Protein AF-A0A359IKQ0-F1 (afdb_monomer_lite)

Foldseek 3Di:
DDPVLLCVLQVDDDDPCCCVVPPVVLVVLDPDDPNLSSQLVNLLPDQDDAFAPVQLVVVVVLLVVLLVCQVVLVVVLVVLVVVLVVVLVVADCPDPVRVVVNVVSVVVSVVVNVVSLVVQAPQKWKWFQFLQQEIDIDTSSCSSPVVDRDDSPRTRKMWIDHLAFTAIRRSGGPDNPVRPPPPDDDPSVVVSVVVSVLSVSLSSVHPSNVVCVPPDD

Sequence (217 aa):
MMIQEFISLTNLSVSYDEYTNTIEPKYMTSTLDKQDFCKRYININTTNIKPLAKELKEIKEAIKDFKGNRSFAKREEKKILENHKEKLKEYNSQNWVDRNFIKTLEYNLNVSIYKLYEMYGNDATIQIIYNDGTECNVTGTEIVTGEITPKLQQIAYASYQDGYIIYDTLSGNLDTKWDIEIEGEKETDWDAREEYFDQVEIKFGTKWGIKHNNTPI

pLDDT: mean 84.81, std 14.78, range [31.92, 97.25]

Radius of gyration: 23.64 Å; chains: 1; bounding box: 50×33×73 Å

Secondary structure (DSSP, 8-state):
--HHHHHHHH-----HHHIIIIIHHHHHH--S-HHHHHHHHHHHH-TTPPPPHHHHHHHHHHHHHHHHHHHHHHHHHHHHHHHHHHHHTTS-TTSHHHHHHHHHHHHHHHHHHHHHHHTTTTT-EEEEEETTS-EEEEEHHHHHHTS-----SSEEEEEEEETTEEEETTTEE--STTT---TT--THHHHHHHHHHHHHHHHTT-HHHHHHTTS--

Structure (mmCIF, N/CA/C/O backbone):
data_AF-A0A359IKQ0-F1
#
_entry.id   AF-A0A359IKQ0-F1
#
loop_
_atom_site.group_PDB
_atom_site.id
_atom_site.type_symbol
_atom_site.label_atom_id
_atom_site.label_alt_id
_atom_site.label_comp_id
_atom_site.label_asym_id
_atom_site.label_entity_id
_atom_site.label_seq_id
_atom_site.pdbx_PDB_ins_code
_atom_site.Cartn_x
_atom_site.Cartn_y
_atom_site.Cartn_z
_atom_site.occupancy
_atom_site.B_iso_or_equiv
_atom_site.auth_seq_id
_atom_site.auth_comp_id
_atom_site.auth_asym_id
_atom_site.auth_atom_id
_atom_site.pdbx_PDB_model_num
ATOM 1 N N . MET A 1 1 ? -2.947 -5.076 32.737 1.00 89.81 1 MET A N 1
ATOM 2 C CA . MET A 1 1 ? -3.631 -3.855 33.236 1.00 89.81 1 MET A CA 1
ATOM 3 C C . MET A 1 1 ? -4.811 -4.327 34.077 1.00 89.81 1 MET A C 1
ATOM 5 O O . MET A 1 1 ? -5.175 -5.479 33.929 1.00 89.81 1 MET A O 1
ATOM 9 N N . MET A 1 2 ? -5.375 -3.527 34.984 1.00 92.06 2 MET A N 1
ATOM 10 C CA . MET A 1 2 ? -6.581 -3.955 35.715 1.00 92.06 2 MET A CA 1
ATOM 11 C C . MET A 1 2 ? -7.848 -3.570 34.942 1.00 92.06 2 MET A C 1
ATOM 13 O O . MET A 1 2 ? -7.878 -2.510 34.320 1.00 92.06 2 MET A O 1
ATOM 17 N N . ILE A 1 3 ? -8.928 -4.353 35.055 1.00 92.38 3 ILE A N 1
ATOM 18 C CA . ILE A 1 3 ? -10.211 -4.072 34.375 1.00 92.38 3 ILE A CA 1
ATOM 19 C C . ILE A 1 3 ? -10.740 -2.654 34.644 1.00 92.38 3 ILE A C 1
ATOM 21 O O . ILE A 1 3 ? -11.195 -1.979 33.729 1.00 92.38 3 ILE A O 1
ATOM 25 N N . GLN A 1 4 ? -10.613 -2.152 35.877 1.00 92.88 4 GLN A N 1
ATOM 26 C CA . GLN A 1 4 ? -11.049 -0.795 36.236 1.00 92.88 4 GLN A CA 1
ATOM 27 C C . GLN A 1 4 ? -10.237 0.294 35.523 1.00 92.88 4 GLN A C 1
ATOM 29 O O . GLN A 1 4 ? -10.770 1.346 35.187 1.00 92.88 4 GLN A O 1
ATOM 34 N N . GLU A 1 5 ? -8.953 0.033 35.275 1.00 92.38 5 GLU A N 1
ATOM 35 C CA . GLU A 1 5 ? -8.069 0.936 34.536 1.00 92.38 5 GLU A CA 1
ATOM 36 C C . GLU A 1 5 ? -8.382 0.899 33.033 1.00 92.38 5 GLU A C 1
ATOM 38 O O . GLU A 1 5 ? -8.402 1.934 32.378 1.00 92.38 5 GLU A O 1
ATOM 43 N N . PHE A 1 6 ? -8.727 -0.271 32.490 1.00 92.06 6 PHE A N 1
ATOM 44 C CA . PHE A 1 6 ? -9.210 -0.380 31.112 1.00 92.06 6 PHE A CA 1
ATOM 45 C C . PHE A 1 6 ? -10.539 0.361 30.912 1.00 92.06 6 PHE A C 1
ATOM 47 O O . PHE A 1 6 ? -10.679 1.138 29.968 1.00 92.06 6 PHE A O 1
ATOM 54 N N . ILE A 1 7 ? -11.510 0.156 31.806 1.00 91.69 7 ILE A N 1
ATOM 55 C CA . ILE A 1 7 ? -12.816 0.825 31.738 1.00 91.69 7 ILE A CA 1
ATOM 56 C C . ILE A 1 7 ? -12.638 2.343 31.837 1.00 91.69 7 ILE A C 1
ATOM 58 O O . ILE A 1 7 ? -13.275 3.074 31.084 1.00 91.69 7 ILE A O 1
ATOM 62 N N . SER A 1 8 ? -11.751 2.832 32.711 1.00 90.94 8 SER A N 1
ATOM 63 C CA . SER A 1 8 ? -11.519 4.274 32.851 1.00 90.94 8 SER A CA 1
ATOM 64 C C . SER A 1 8 ? -10.831 4.901 31.634 1.00 90.94 8 SER A C 1
ATOM 66 O O . SER A 1 8 ? -11.141 6.038 31.285 1.00 90.94 8 SER A O 1
ATOM 68 N N . LEU A 1 9 ? -9.931 4.172 30.966 1.00 89.50 9 LEU A N 1
ATOM 69 C CA . LEU A 1 9 ? -9.240 4.646 29.763 1.00 89.50 9 LEU A CA 1
ATOM 70 C C . LEU A 1 9 ? -10.101 4.554 28.498 1.00 89.50 9 LEU A C 1
ATOM 72 O O . LEU A 1 9 ? -9.907 5.342 27.573 1.00 89.50 9 LEU A O 1
ATOM 76 N N . THR A 1 10 ? -11.040 3.606 28.439 1.00 87.00 10 THR A N 1
ATOM 77 C CA . THR A 1 10 ? -11.827 3.334 27.226 1.00 87.00 10 THR A CA 1
ATOM 78 C C . THR A 1 10 ? -13.271 3.811 27.281 1.00 87.00 10 THR A C 1
ATOM 80 O O . THR A 1 10 ? -13.893 3.984 26.234 1.00 87.00 1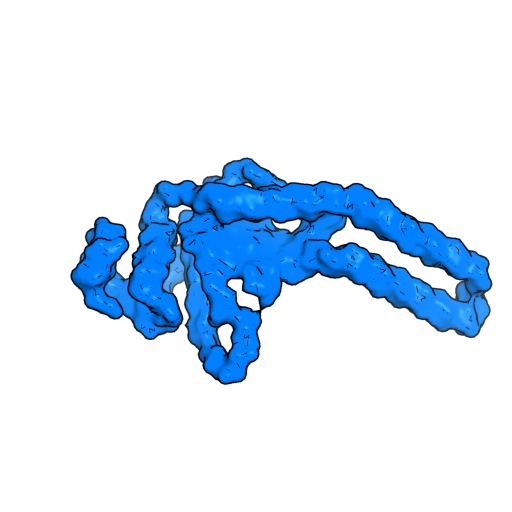0 THR A O 1
ATOM 83 N N . ASN A 1 11 ? -13.820 4.017 28.481 1.00 86.81 11 ASN A N 1
ATOM 84 C CA . ASN A 1 11 ? -15.253 4.189 28.728 1.00 86.81 11 ASN A CA 1
ATOM 85 C C . ASN A 1 11 ? -16.129 3.053 28.155 1.00 86.81 11 ASN A C 1
ATOM 87 O O . ASN A 1 11 ? -17.334 3.238 27.974 1.00 86.81 11 ASN A O 1
ATOM 91 N N . LEU A 1 12 ? -15.551 1.881 27.866 1.00 85.62 12 LEU A N 1
ATOM 92 C CA . LEU A 1 12 ? -16.289 0.708 27.406 1.00 85.62 12 LEU A CA 1
ATOM 93 C C . LEU A 1 12 ? -16.819 -0.082 28.605 1.00 85.62 12 LEU A C 1
ATOM 95 O O . LEU A 1 12 ? -16.129 -0.264 29.608 1.00 85.62 12 LEU A O 1
ATOM 99 N N . SER A 1 13 ? -18.053 -0.573 28.491 1.00 87.12 13 SER A N 1
ATOM 100 C CA . SER A 1 13 ? -18.601 -1.534 29.445 1.00 87.12 13 SER A CA 1
ATOM 101 C C . SER A 1 13 ? -18.191 -2.935 29.005 1.00 87.12 13 SER A C 1
ATOM 103 O O . SER A 1 13 ? -18.605 -3.379 27.940 1.00 87.12 13 SER A O 1
ATOM 105 N N . VAL A 1 14 ? -17.363 -3.595 29.814 1.00 86.38 14 VAL A N 1
ATOM 106 C CA . VAL A 1 14 ? -16.819 -4.933 29.547 1.00 86.38 14 VAL A CA 1
ATOM 107 C C . VAL A 1 14 ? -17.070 -5.806 30.772 1.00 86.38 14 VAL A C 1
ATOM 109 O O . VAL A 1 14 ? -16.894 -5.356 31.910 1.00 86.38 14 VAL A O 1
ATOM 112 N N . SER A 1 15 ? -17.509 -7.045 30.551 1.00 91.56 15 SER A N 1
ATOM 113 C CA . SER A 1 15 ? -17.664 -8.022 31.635 1.00 91.56 15 SER A CA 1
ATOM 114 C C . SER A 1 15 ? -16.307 -8.515 32.158 1.00 91.56 15 SER A C 1
ATOM 116 O O . SER A 1 15 ? -15.289 -8.406 31.477 1.00 91.56 15 SER A O 1
ATOM 118 N N . TYR A 1 16 ? -16.278 -9.074 33.372 1.00 90.19 16 TYR A N 1
ATOM 119 C CA . TYR A 1 16 ? -15.046 -9.662 33.910 1.00 90.19 16 TYR A CA 1
ATOM 120 C C . TYR A 1 16 ? -14.530 -10.798 33.020 1.00 90.19 16 TYR A C 1
ATOM 122 O O . TYR A 1 16 ? -13.360 -10.785 32.660 1.00 90.19 16 TYR A O 1
ATOM 130 N N . ASP A 1 17 ? -15.418 -11.702 32.597 1.00 90.00 17 ASP A N 1
ATOM 131 C CA . ASP A 1 17 ? -15.060 -12.846 31.755 1.00 90.00 17 ASP A CA 1
ATOM 132 C C . ASP A 1 17 ? -14.538 -12.410 30.381 1.00 90.00 17 ASP A C 1
ATOM 134 O O . ASP A 1 17 ? -13.552 -12.949 29.887 1.00 90.00 17 ASP A O 1
ATOM 138 N N . GLU A 1 18 ? -15.168 -11.413 29.758 1.00 86.69 18 GLU A N 1
ATOM 139 C CA . GLU A 1 18 ? -14.678 -10.834 28.504 1.00 86.69 18 GLU A CA 1
ATOM 140 C C . GLU A 1 18 ? -13.293 -10.207 28.702 1.00 86.69 18 GLU A C 1
ATOM 142 O O . GLU A 1 18 ? -12.381 -10.469 27.917 1.00 86.69 18 GLU A O 1
ATOM 147 N N . TYR A 1 19 ? -13.094 -9.448 29.784 1.00 90.19 19 TYR A N 1
ATOM 148 C CA . TYR A 1 19 ? -11.801 -8.844 30.082 1.00 90.19 19 TYR A CA 1
ATOM 149 C C . TYR A 1 19 ? -10.700 -9.895 30.247 1.00 90.19 19 TYR A C 1
ATOM 151 O O . TYR A 1 19 ? -9.686 -9.817 29.559 1.00 90.19 19 TYR A O 1
ATOM 159 N N . THR A 1 20 ? -10.897 -10.884 31.121 1.00 87.75 20 THR A N 1
ATOM 160 C CA . THR A 1 20 ? -9.862 -11.873 31.453 1.00 87.75 20 THR A CA 1
ATOM 161 C C . THR A 1 20 ? -9.576 -12.838 30.313 1.00 87.75 20 THR A C 1
ATOM 163 O O . THR A 1 20 ? -8.440 -13.274 30.161 1.00 87.75 20 THR A O 1
ATOM 166 N N . ASN A 1 21 ? -10.585 -13.181 29.507 1.00 84.56 21 ASN A N 1
ATOM 167 C CA . ASN A 1 21 ? -10.415 -14.170 28.443 1.00 84.56 21 ASN A CA 1
ATOM 168 C C . ASN A 1 21 ? -9.970 -13.554 27.113 1.00 84.56 21 ASN A C 1
ATOM 170 O O . ASN A 1 21 ? -9.397 -14.265 26.296 1.00 84.56 21 ASN A O 1
ATOM 174 N N . THR A 1 22 ? -10.220 -12.260 26.874 1.00 82.31 22 THR A N 1
ATOM 175 C CA . THR A 1 22 ? -9.960 -11.651 25.555 1.00 82.31 22 THR A CA 1
ATOM 176 C C . THR A 1 22 ? -9.075 -10.410 25.602 1.00 82.31 22 THR A C 1
ATOM 178 O O . THR A 1 22 ? -8.196 -10.264 24.758 1.00 82.31 22 THR A O 1
ATOM 181 N N . ILE A 1 23 ? -9.258 -9.517 26.578 1.00 85.75 23 ILE A N 1
ATOM 182 C CA . ILE A 1 23 ? -8.593 -8.203 26.588 1.00 85.75 23 ILE A CA 1
ATOM 183 C C . ILE A 1 23 ? -7.260 -8.264 27.330 1.00 85.75 23 ILE A C 1
ATOM 185 O O . ILE A 1 23 ? -6.242 -7.780 26.837 1.00 85.75 23 ILE A O 1
ATOM 189 N N . GLU A 1 24 ? -7.259 -8.853 28.525 1.00 86.19 24 GLU A N 1
ATOM 190 C CA . GLU A 1 24 ? -6.080 -8.966 29.375 1.00 86.19 24 GLU A CA 1
ATOM 191 C C . GLU A 1 24 ? -4.961 -9.783 28.715 1.00 86.19 24 GLU A C 1
ATOM 193 O O . GLU A 1 24 ? -3.840 -9.273 28.690 1.00 86.19 24 GLU A O 1
ATOM 198 N N . PRO A 1 25 ? -5.214 -10.961 28.104 1.00 83.69 25 PRO A N 1
ATOM 199 C CA . PRO A 1 25 ? -4.163 -11.720 27.431 1.00 83.69 25 PRO A CA 1
ATOM 200 C C . PRO A 1 25 ? -3.503 -10.918 26.304 1.00 83.69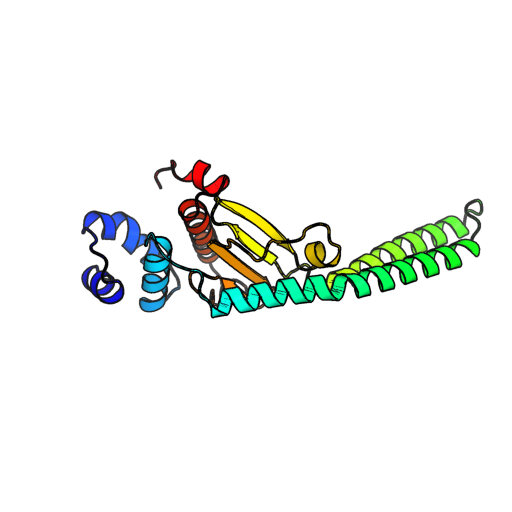 25 PRO A C 1
ATOM 202 O O . PRO A 1 25 ? -2.279 -10.831 26.271 1.00 83.69 25 PRO A O 1
ATOM 205 N N . LYS A 1 26 ? -4.302 -10.243 25.462 1.00 81.38 26 LYS A N 1
ATOM 206 C CA . LYS A 1 26 ? -3.808 -9.389 24.365 1.00 81.38 26 LYS A CA 1
ATOM 207 C C . LYS A 1 26 ? -2.990 -8.202 24.863 1.00 81.38 26 LYS A C 1
ATOM 209 O O . LYS A 1 26 ? -2.000 -7.821 24.250 1.00 81.38 26 LYS A O 1
ATOM 214 N N . TYR A 1 27 ? -3.389 -7.600 25.984 1.00 81.75 27 TYR A N 1
ATOM 215 C CA . TYR A 1 27 ? -2.595 -6.538 26.596 1.00 81.75 27 TYR A CA 1
ATOM 216 C C . TYR A 1 27 ? -1.264 -7.067 27.145 1.00 81.75 27 TYR A C 1
ATOM 218 O O . TYR A 1 27 ? -0.245 -6.399 27.020 1.00 81.75 27 TYR A O 1
ATOM 226 N N . MET A 1 28 ? -1.265 -8.251 27.762 1.00 80.50 28 MET A N 1
ATOM 227 C CA . MET A 1 28 ? -0.074 -8.838 28.385 1.00 80.50 28 MET A CA 1
ATOM 228 C C . MET A 1 28 ? 0.971 -9.312 27.368 1.00 80.50 28 MET A C 1
ATOM 230 O O . MET A 1 28 ? 2.152 -9.365 27.710 1.00 80.50 28 MET A O 1
ATOM 234 N N . THR A 1 29 ? 0.557 -9.649 26.146 1.00 74.81 29 THR A N 1
ATOM 235 C CA . THR A 1 29 ? 1.459 -9.992 25.033 1.00 74.81 29 THR A CA 1
ATOM 236 C C . THR A 1 29 ? 1.895 -8.777 24.214 1.00 74.81 29 THR A C 1
ATOM 238 O O . THR A 1 29 ? 2.872 -8.859 23.480 1.00 74.81 29 THR A O 1
ATOM 241 N N . SER A 1 30 ? 1.206 -7.645 24.355 1.00 71.25 30 SER A N 1
ATOM 242 C CA . SER A 1 30 ? 1.482 -6.411 23.623 1.00 71.25 30 SER A CA 1
ATOM 243 C C . SER A 1 30 ? 2.667 -5.629 24.210 1.00 71.25 30 SER A C 1
ATOM 245 O O . SER A 1 30 ? 2.789 -5.462 25.423 1.00 71.25 30 SER A O 1
ATOM 247 N N . THR A 1 31 ? 3.483 -5.035 23.337 1.00 72.50 31 THR A N 1
ATOM 248 C CA . THR A 1 31 ? 4.557 -4.085 23.692 1.00 72.50 31 THR A CA 1
ATOM 249 C C . THR A 1 31 ? 4.073 -2.643 23.878 1.00 72.50 31 THR A C 1
ATOM 251 O O . THR A 1 31 ? 4.832 -1.784 24.335 1.00 72.50 31 THR A O 1
ATOM 254 N N . LEU A 1 32 ? 2.807 -2.365 23.554 1.00 72.69 32 LEU A N 1
ATOM 255 C CA . LEU A 1 32 ? 2.189 -1.048 23.701 1.00 72.69 32 LEU A CA 1
ATOM 256 C C . LEU A 1 32 ? 2.029 -0.654 25.168 1.00 72.69 32 LEU A C 1
ATOM 258 O O . LEU A 1 32 ? 1.724 -1.479 26.037 1.00 72.69 32 LEU A O 1
ATOM 262 N N . ASP A 1 33 ? 2.129 0.646 25.437 1.00 82.88 33 ASP A N 1
ATOM 263 C CA . ASP A 1 33 ? 1.698 1.162 26.725 1.00 82.88 33 ASP A CA 1
ATOM 264 C C . ASP A 1 33 ? 0.168 1.076 26.888 1.00 82.88 33 ASP A C 1
ATOM 266 O O . ASP A 1 33 ? -0.595 0.783 25.961 1.00 82.88 33 ASP A O 1
ATOM 270 N N . LYS A 1 34 ? -0.298 1.310 28.117 1.00 85.44 34 LYS A N 1
ATOM 271 C CA . LYS A 1 34 ? -1.719 1.194 28.467 1.00 85.44 34 LYS A CA 1
ATOM 272 C C . LYS A 1 34 ? -2.613 2.118 27.641 1.00 85.44 34 LYS A C 1
ATOM 274 O O . LYS A 1 34 ? -3.724 1.718 27.297 1.00 85.44 34 LYS A O 1
ATOM 279 N N . GLN A 1 35 ? -2.168 3.344 27.372 1.00 85.50 35 GLN A N 1
ATOM 280 C CA . GLN A 1 35 ? -2.963 4.341 26.659 1.00 85.50 35 GLN A CA 1
ATOM 281 C C . GLN A 1 35 ? -3.074 3.970 25.185 1.00 85.50 35 GLN A C 1
ATOM 283 O O . GLN A 1 35 ? -4.183 3.956 24.645 1.00 85.50 35 GLN A O 1
ATOM 288 N N . ASP A 1 36 ? -1.956 3.594 24.568 1.00 79.31 36 ASP A N 1
ATOM 289 C CA . ASP A 1 36 ? -1.923 3.194 23.166 1.00 79.31 36 ASP A CA 1
ATOM 290 C C . ASP A 1 36 ? -2.708 1.904 22.923 1.00 79.31 36 ASP A C 1
ATOM 292 O O . ASP A 1 36 ? -3.516 1.850 21.992 1.00 79.31 36 ASP A O 1
ATOM 296 N N . PHE A 1 37 ? -2.577 0.901 23.800 1.00 83.38 37 PHE A N 1
ATOM 297 C CA . PHE A 1 37 ? -3.389 -0.315 23.720 1.00 83.38 37 PHE A CA 1
ATOM 298 C C . PHE A 1 37 ? -4.889 -0.004 23.807 1.00 83.38 37 PHE A C 1
ATOM 300 O O . PHE A 1 37 ? -5.665 -0.437 22.954 1.00 83.38 37 PHE A O 1
ATOM 307 N N . CYS A 1 38 ? -5.310 0.783 24.805 1.00 85.69 38 CYS A N 1
ATOM 308 C CA . CYS A 1 38 ? -6.717 1.156 24.978 1.00 85.69 38 CYS A CA 1
ATOM 309 C C . CYS A 1 38 ? -7.258 1.907 23.762 1.00 85.69 38 CYS A C 1
ATOM 311 O O . CYS A 1 38 ? -8.357 1.615 23.292 1.00 85.69 38 CYS A O 1
ATOM 313 N N . LYS A 1 39 ? -6.475 2.843 23.222 1.00 82.94 39 LYS A N 1
ATOM 314 C CA . LYS A 1 39 ? -6.838 3.606 22.028 1.00 82.94 39 LYS A CA 1
ATOM 315 C C . LYS A 1 39 ? -7.044 2.684 20.825 1.00 82.94 39 LYS A C 1
ATOM 317 O O . LYS A 1 39 ? -8.086 2.774 20.178 1.00 82.94 39 LYS A O 1
ATOM 322 N N . ARG A 1 40 ? -6.110 1.760 20.559 1.00 78.69 40 ARG A N 1
ATOM 323 C CA . ARG A 1 40 ? -6.250 0.771 19.473 1.00 78.69 40 ARG A CA 1
ATOM 324 C C . ARG A 1 40 ? -7.468 -0.127 19.680 1.00 78.69 40 ARG A C 1
ATOM 326 O O . ARG A 1 40 ? -8.246 -0.317 18.750 1.00 78.69 40 ARG A O 1
ATOM 333 N N . TYR A 1 41 ? -7.691 -0.604 20.905 1.00 82.25 41 TYR A N 1
ATOM 334 C CA . TYR A 1 41 ? -8.824 -1.472 21.224 1.00 82.25 41 TYR A CA 1
ATOM 335 C C . TYR A 1 41 ? -10.175 -0.788 20.976 1.00 82.25 41 TYR A C 1
ATOM 337 O O . TYR A 1 41 ? -11.049 -1.368 20.329 1.00 82.25 41 TYR A O 1
ATOM 345 N N . ILE A 1 42 ? -10.350 0.457 21.440 1.00 81.50 42 ILE A N 1
ATOM 346 C CA . ILE A 1 42 ? -11.545 1.267 21.138 1.00 81.50 42 ILE A CA 1
ATOM 347 C C . ILE A 1 42 ? -11.709 1.391 19.629 1.00 81.50 42 ILE A C 1
ATOM 349 O O . ILE A 1 42 ? -12.818 1.247 19.103 1.00 81.50 42 ILE A O 1
ATOM 353 N N . ASN A 1 43 ? -10.599 1.648 18.934 1.00 78.25 43 ASN A N 1
ATOM 354 C CA . ASN A 1 43 ? -10.644 1.912 17.516 1.00 78.25 43 ASN A CA 1
ATOM 355 C C . ASN A 1 43 ? -11.096 0.692 16.703 1.00 78.25 43 ASN A C 1
ATOM 357 O O . ASN A 1 43 ? -11.888 0.815 15.769 1.00 78.25 43 ASN A O 1
ATOM 361 N N . ILE A 1 44 ? -10.692 -0.507 17.102 1.00 77.62 44 ILE A N 1
ATOM 362 C CA . ILE A 1 44 ? -11.128 -1.751 16.464 1.00 77.62 44 ILE A CA 1
ATOM 363 C C . ILE A 1 44 ? -12.582 -2.083 16.820 1.00 77.62 44 ILE A C 1
ATOM 365 O O . ILE A 1 44 ? -13.376 -2.402 15.934 1.00 77.62 44 ILE A O 1
ATOM 369 N N . ASN A 1 45 ? -12.977 -1.927 18.083 1.00 76.81 45 ASN A N 1
ATOM 370 C CA . ASN A 1 45 ? -14.239 -2.486 18.580 1.00 76.81 45 ASN A CA 1
ATOM 371 C C . ASN A 1 45 ? -15.452 -1.544 18.502 1.00 76.81 45 ASN A C 1
ATOM 373 O O . ASN A 1 45 ? -16.579 -1.969 18.743 1.00 76.81 45 ASN A O 1
ATOM 377 N N . THR A 1 46 ? -15.275 -0.271 18.138 1.00 74.94 46 THR A N 1
ATOM 378 C CA . THR A 1 46 ? -16.410 0.659 17.978 1.00 74.94 46 THR A CA 1
ATOM 379 C C . THR A 1 46 ? -16.907 0.750 16.531 1.00 74.94 46 THR A C 1
ATOM 381 O O . THR A 1 46 ? -16.140 0.802 15.571 1.00 74.94 46 THR A O 1
ATOM 384 N N . THR A 1 47 ? -18.228 0.777 16.350 1.00 63.47 47 THR A N 1
ATOM 385 C CA . THR A 1 47 ? -18.910 0.573 15.056 1.00 63.47 47 THR A CA 1
ATOM 386 C C . THR A 1 47 ? -18.908 1.774 14.103 1.00 63.47 47 THR A C 1
ATOM 388 O O . THR A 1 47 ? -19.312 1.624 12.957 1.00 63.47 47 THR A O 1
ATOM 391 N N . ASN A 1 48 ? -18.463 2.962 14.532 1.00 63.22 48 ASN A N 1
ATOM 392 C CA . ASN A 1 48 ? -18.633 4.214 13.776 1.00 63.22 48 ASN A CA 1
ATOM 393 C C . ASN A 1 48 ? -17.388 5.112 13.778 1.00 63.22 48 ASN A C 1
ATOM 395 O O . ASN A 1 48 ? -17.467 6.317 14.033 1.00 63.22 48 ASN A O 1
ATOM 399 N N . ILE A 1 49 ? -16.222 4.545 13.478 1.00 70.56 49 ILE A N 1
ATOM 400 C CA . ILE A 1 49 ? -15.005 5.350 13.358 1.00 70.56 49 ILE A CA 1
ATOM 401 C C . ILE A 1 49 ? -14.817 5.806 11.925 1.00 70.56 49 ILE A C 1
ATOM 403 O O . ILE A 1 49 ? -14.751 5.013 10.990 1.00 70.56 49 ILE A O 1
ATOM 407 N N . LYS A 1 50 ? -14.728 7.126 11.771 1.00 82.94 50 LYS A N 1
ATOM 408 C CA . LYS A 1 50 ? -14.251 7.739 10.538 1.00 82.94 50 LYS A CA 1
ATOM 409 C C . LYS A 1 50 ? -12.727 7.613 10.487 1.00 82.94 50 LYS A C 1
ATOM 411 O O . LYS A 1 50 ? -12.102 7.815 11.528 1.00 82.94 50 LYS A O 1
ATOM 416 N N . PRO A 1 51 ? -12.144 7.389 9.297 1.00 88.75 51 PRO A N 1
ATOM 417 C CA . PRO A 1 51 ? -10.705 7.468 9.104 1.00 88.75 51 PRO A CA 1
ATOM 418 C C . PRO A 1 51 ? -10.133 8.736 9.742 1.00 88.75 51 PRO A C 1
ATOM 420 O O . PRO A 1 51 ? -10.694 9.827 9.565 1.00 88.75 51 PRO A O 1
ATOM 423 N N . LEU A 1 52 ? -9.013 8.607 10.446 1.00 89.62 52 LEU A N 1
ATOM 424 C CA . LEU A 1 52 ? -8.279 9.744 10.973 1.00 89.62 52 LEU A CA 1
ATOM 425 C C . LEU A 1 52 ? -7.917 10.685 9.815 1.00 89.62 52 LEU A C 1
ATOM 427 O O . LEU A 1 52 ? -7.314 10.296 8.814 1.00 89.62 52 LEU A O 1
ATOM 431 N N . ALA A 1 53 ? -8.373 11.936 9.919 1.00 91.06 53 ALA A N 1
ATOM 432 C CA . ALA A 1 53 ? -8.382 12.862 8.789 1.00 91.06 53 ALA A CA 1
ATOM 433 C C . ALA A 1 53 ? -6.975 13.268 8.331 1.00 91.06 53 ALA A C 1
ATOM 435 O O . ALA A 1 53 ? -6.781 13.550 7.148 1.00 91.06 53 ALA A O 1
ATOM 436 N N . LYS A 1 54 ? -6.018 13.314 9.264 1.00 94.31 54 LYS A N 1
ATOM 437 C CA . LYS A 1 54 ? -4.625 13.661 8.986 1.00 94.31 54 LYS A CA 1
ATOM 438 C C . LYS A 1 54 ? -3.966 12.549 8.166 1.00 94.31 54 LYS A C 1
ATOM 440 O O . LYS A 1 54 ? -3.530 12.805 7.050 1.00 94.31 54 LYS A O 1
ATOM 445 N N . GLU A 1 55 ? -4.008 11.323 8.662 1.00 94.12 55 GLU A N 1
ATOM 446 C CA . GLU A 1 55 ? -3.399 10.144 8.047 1.00 94.12 55 GLU A CA 1
ATOM 447 C C . GLU A 1 55 ? -4.056 9.838 6.696 1.00 94.12 55 GLU A C 1
ATOM 449 O O . GLU A 1 55 ? -3.378 9.619 5.696 1.00 94.12 55 GLU A O 1
ATOM 454 N N . LEU A 1 56 ? -5.387 9.947 6.604 1.00 95.75 56 LEU A N 1
ATOM 455 C CA . LEU A 1 56 ? -6.088 9.779 5.331 1.00 95.75 56 LEU A CA 1
ATOM 456 C C . LEU A 1 56 ? -5.657 10.829 4.296 1.00 95.75 56 LEU A C 1
ATOM 458 O O . LEU A 1 56 ? -5.625 10.542 3.097 1.00 95.75 56 LEU A O 1
ATOM 462 N N . LYS A 1 57 ? -5.378 12.064 4.728 1.00 96.50 57 LYS A N 1
ATOM 463 C CA . LYS A 1 57 ? -4.892 13.120 3.837 1.00 96.50 57 LYS A CA 1
ATOM 464 C C . LYS A 1 57 ? -3.483 12.794 3.339 1.00 96.50 57 LYS A C 1
ATOM 466 O O . LYS A 1 57 ? -3.277 12.875 2.131 1.00 96.50 57 LYS A O 1
ATOM 471 N N . GLU A 1 58 ? -2.582 12.387 4.228 1.00 95.00 58 GLU A N 1
ATOM 472 C CA . GLU A 1 58 ? -1.198 12.015 3.900 1.00 95.00 58 GLU A CA 1
ATOM 473 C C . GLU A 1 58 ? -1.155 10.856 2.890 1.00 95.00 58 GLU A C 1
ATOM 475 O O . GLU A 1 58 ? -0.558 10.997 1.822 1.00 95.00 58 GLU A O 1
ATOM 480 N N . ILE A 1 59 ? -1.920 9.782 3.119 1.00 95.62 59 ILE A N 1
ATOM 481 C CA . ILE A 1 59 ? -2.016 8.647 2.180 1.00 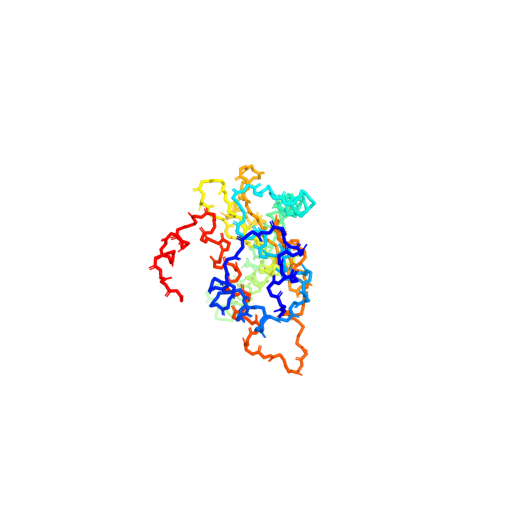95.62 59 ILE A CA 1
ATOM 482 C C . ILE A 1 59 ? -2.557 9.096 0.817 1.00 95.62 59 ILE A C 1
ATOM 484 O O . ILE A 1 59 ? -2.049 8.713 -0.239 1.00 95.62 59 ILE A O 1
ATOM 488 N N . LYS A 1 60 ? -3.590 9.948 0.799 1.00 96.56 60 LYS A N 1
ATOM 489 C CA . LYS A 1 60 ? -4.135 10.482 -0.460 1.00 96.56 60 LYS A CA 1
ATOM 490 C C . LYS A 1 60 ? -3.133 11.361 -1.199 1.00 96.56 60 LYS A C 1
ATOM 492 O O . LYS A 1 60 ? -3.180 11.397 -2.429 1.00 96.56 60 LYS A O 1
ATOM 497 N N . GLU A 1 61 ? -2.303 12.110 -0.485 1.00 95.62 61 GLU A N 1
ATOM 498 C CA . GLU A 1 61 ? -1.242 12.931 -1.065 1.00 95.62 61 GLU A CA 1
ATOM 499 C C . GLU A 1 61 ? -0.136 12.051 -1.652 1.00 95.62 61 GLU A C 1
ATOM 501 O O . GLU A 1 61 ? 0.196 12.253 -2.818 1.00 95.62 61 GLU A O 1
ATOM 506 N N . ALA A 1 62 ? 0.297 10.999 -0.950 1.00 92.88 62 ALA A N 1
ATOM 507 C CA . ALA A 1 62 ? 1.241 10.009 -1.475 1.00 92.88 62 ALA A CA 1
ATOM 508 C C . ALA A 1 62 ? 0.730 9.353 -2.772 1.00 92.88 62 ALA A C 1
ATOM 510 O O . ALA A 1 62 ? 1.401 9.374 -3.804 1.00 92.88 62 ALA A O 1
ATOM 511 N N . ILE A 1 63 ? -0.521 8.871 -2.786 1.00 94.81 63 ILE A N 1
ATOM 512 C CA . ILE A 1 63 ? -1.126 8.284 -3.996 1.00 94.81 63 ILE A CA 1
ATOM 513 C C . ILE A 1 63 ? -1.172 9.298 -5.150 1.00 94.81 63 ILE A C 1
ATOM 515 O O . ILE A 1 63 ? -1.002 8.931 -6.316 1.00 94.81 63 ILE A O 1
ATOM 519 N N . LYS A 1 64 ? -1.457 10.575 -4.865 1.00 95.50 64 LYS A N 1
ATOM 520 C CA . LYS A 1 64 ? -1.472 11.626 -5.894 1.00 95.50 64 LYS A CA 1
ATOM 521 C C . LYS A 1 64 ? -0.075 11.911 -6.427 1.00 95.50 64 LYS A C 1
ATOM 523 O O . LYS A 1 64 ? 0.042 12.118 -7.632 1.00 95.50 64 LYS A O 1
ATOM 528 N N . ASP A 1 65 ? 0.936 11.910 -5.569 1.00 93.25 65 ASP A N 1
ATOM 529 C CA . ASP A 1 65 ? 2.320 12.142 -5.966 1.00 93.25 65 ASP A CA 1
ATOM 530 C C . ASP A 1 65 ? 2.818 11.035 -6.905 1.00 93.25 65 ASP A C 1
ATOM 532 O O . ASP A 1 65 ? 3.235 11.315 -8.032 1.00 93.25 65 ASP A O 1
ATOM 536 N N . PHE A 1 66 ? 2.611 9.764 -6.544 1.00 93.31 66 PHE A N 1
ATOM 537 C CA . PHE A 1 66 ? 2.894 8.631 -7.434 1.00 93.31 66 PHE A CA 1
ATOM 538 C C . PHE A 1 66 ? 2.162 8.755 -8.779 1.00 93.31 66 PHE A C 1
ATOM 540 O O . PHE A 1 66 ? 2.756 8.628 -9.853 1.00 93.31 66 PHE A O 1
ATOM 547 N N . LYS A 1 67 ? 0.868 9.099 -8.762 1.00 93.00 67 LYS A N 1
ATOM 548 C CA . LYS A 1 67 ? 0.109 9.335 -10.004 1.00 93.00 67 LYS A CA 1
ATOM 549 C C . LYS A 1 67 ? 0.675 10.493 -10.830 1.00 93.00 67 LYS A C 1
ATOM 551 O O . LYS A 1 67 ? 0.670 10.404 -12.058 1.00 93.00 67 LYS A O 1
ATOM 556 N N . GLY A 1 68 ? 1.147 11.561 -10.188 1.00 92.88 68 GLY A N 1
ATOM 557 C CA . GLY A 1 68 ? 1.765 12.716 -10.842 1.00 92.88 68 GLY A CA 1
ATOM 558 C C . GLY A 1 68 ? 3.070 12.364 -11.559 1.00 92.88 68 GLY A C 1
ATOM 559 O O . GLY A 1 68 ? 3.323 12.854 -12.662 1.00 92.88 68 GLY A O 1
ATOM 560 N N . ASN A 1 69 ? 3.849 11.443 -10.989 1.00 93.25 69 ASN A N 1
ATOM 561 C CA . ASN A 1 69 ? 5.124 10.986 -11.541 1.00 93.25 69 ASN A CA 1
ATOM 562 C C . ASN A 1 69 ? 4.992 10.051 -12.760 1.00 93.25 69 ASN A C 1
ATOM 564 O O . ASN A 1 69 ? 5.938 9.913 -13.538 1.00 93.25 69 ASN A O 1
ATOM 568 N N . ARG A 1 70 ? 3.809 9.474 -13.007 1.00 93.12 70 ARG A N 1
ATOM 569 C CA . ARG A 1 70 ? 3.547 8.530 -14.113 1.00 93.12 70 ARG A CA 1
ATOM 570 C C . ARG A 1 70 ? 4.009 9.033 -15.482 1.00 93.12 70 ARG A C 1
ATOM 572 O O . ARG A 1 70 ? 4.645 8.300 -16.236 1.00 93.12 70 ARG A O 1
ATOM 579 N N . SER A 1 71 ? 3.676 10.275 -15.836 1.00 93.44 71 SER A N 1
ATOM 580 C CA . SER A 1 71 ? 4.023 10.837 -17.151 1.00 93.44 71 SER A CA 1
ATOM 581 C C . SER A 1 71 ? 5.531 11.002 -17.327 1.00 93.44 71 SER A C 1
ATOM 583 O O . SER A 1 71 ? 6.053 10.795 -18.422 1.00 93.44 71 SER A O 1
ATOM 585 N N . PHE A 1 72 ? 6.229 11.366 -16.249 1.00 93.81 72 PHE A N 1
ATOM 586 C CA . PHE A 1 72 ? 7.682 11.454 -16.242 1.00 93.81 72 PHE A CA 1
ATOM 587 C C . PHE A 1 72 ? 8.302 10.061 -16.383 1.00 93.81 72 PHE A C 1
ATOM 589 O O . PHE A 1 72 ? 9.093 9.858 -17.301 1.00 93.81 72 PHE A O 1
ATOM 596 N N . ALA A 1 73 ? 7.874 9.095 -15.564 1.00 94.00 73 ALA A N 1
ATOM 597 C CA . ALA A 1 73 ? 8.384 7.727 -15.601 1.00 94.00 73 ALA A CA 1
ATOM 598 C C . ALA A 1 73 ? 8.228 7.101 -16.996 1.00 94.00 73 ALA A C 1
ATOM 600 O O . ALA A 1 73 ? 9.207 6.649 -17.582 1.00 94.00 73 ALA A O 1
ATOM 601 N N . LYS A 1 74 ? 7.040 7.206 -17.610 1.00 94.25 74 LYS A N 1
ATOM 602 C CA . LYS A 1 74 ? 6.801 6.719 -18.983 1.00 94.25 74 LYS A CA 1
ATOM 603 C C . LYS A 1 74 ? 7.690 7.387 -20.031 1.00 94.25 74 LYS A C 1
ATOM 605 O O . LYS A 1 74 ? 8.072 6.766 -21.022 1.00 94.25 74 LYS A O 1
ATOM 610 N N . ARG A 1 75 ? 8.009 8.672 -19.855 1.00 96.19 75 ARG A N 1
ATOM 611 C CA . ARG A 1 75 ? 8.911 9.386 -20.766 1.00 96.19 75 ARG A CA 1
ATOM 612 C C . ARG A 1 75 ? 10.344 8.878 -20.631 1.00 96.19 75 ARG A C 1
ATOM 614 O O . ARG A 1 75 ? 11.006 8.700 -21.650 1.00 96.19 75 ARG A O 1
ATOM 621 N N . GLU A 1 76 ? 10.826 8.673 -19.410 1.00 96.06 76 GLU A N 1
ATOM 622 C CA . GLU A 1 76 ? 12.179 8.160 -19.180 1.00 96.06 76 GLU A CA 1
ATOM 623 C C . GLU A 1 76 ? 12.310 6.691 -19.611 1.00 96.06 76 GLU A C 1
ATOM 625 O O . GLU A 1 76 ? 13.277 6.350 -20.287 1.00 96.06 76 GLU A O 1
ATOM 630 N N . GLU A 1 77 ? 11.298 5.856 -19.360 1.00 95.81 77 GLU A N 1
ATOM 631 C CA . GLU A 1 77 ? 11.224 4.481 -19.871 1.00 95.81 77 GLU A CA 1
ATOM 632 C C . GLU A 1 77 ? 11.339 4.459 -21.402 1.00 95.81 77 GLU A C 1
ATOM 634 O O . GLU A 1 77 ? 12.167 3.745 -21.970 1.00 95.81 77 GLU A O 1
ATOM 639 N N . LYS A 1 78 ? 10.575 5.321 -22.089 1.00 96.81 78 LYS A N 1
ATOM 640 C CA . LYS A 1 78 ? 10.644 5.451 -23.548 1.00 96.81 78 LYS A CA 1
ATOM 641 C C . LYS A 1 78 ? 12.048 5.825 -24.032 1.00 96.81 78 LYS A C 1
ATOM 643 O O . LYS A 1 78 ? 12.521 5.234 -24.999 1.00 96.81 78 LYS A O 1
ATOM 648 N N . LYS A 1 79 ? 12.736 6.754 -23.360 1.00 97.19 79 LYS A N 1
ATOM 649 C CA . LYS A 1 79 ? 14.126 7.109 -23.702 1.00 97.19 79 LYS A CA 1
ATOM 650 C C . LYS A 1 79 ? 15.082 5.934 -23.509 1.00 97.19 79 LYS A C 1
ATOM 652 O O . LYS A 1 79 ? 15.970 5.735 -24.333 1.00 97.19 79 LYS A O 1
ATOM 657 N N . ILE A 1 80 ? 14.919 5.160 -22.434 1.00 96.69 80 ILE A N 1
ATOM 658 C CA . ILE A 1 80 ? 15.727 3.961 -22.175 1.00 96.69 80 ILE A CA 1
ATOM 659 C C . ILE A 1 80 ? 15.534 2.946 -23.312 1.00 96.69 80 ILE A C 1
ATOM 661 O O . ILE A 1 80 ? 16.519 2.458 -23.871 1.00 96.69 80 ILE A O 1
ATOM 665 N N . LEU A 1 81 ? 14.283 2.689 -23.702 1.00 97.19 81 LEU A N 1
ATOM 666 C CA . LEU A 1 81 ? 13.935 1.785 -24.802 1.00 97.19 81 LEU A CA 1
ATOM 667 C C . LEU A 1 81 ? 14.485 2.269 -26.152 1.00 97.19 81 LEU A C 1
ATOM 669 O O . LEU A 1 81 ? 15.046 1.475 -26.909 1.00 97.19 81 LEU A O 1
ATOM 673 N N . GLU A 1 82 ? 14.367 3.563 -26.454 1.00 97.19 82 GLU A N 1
ATOM 674 C CA . GLU A 1 82 ? 14.909 4.164 -27.680 1.00 97.19 82 GLU A CA 1
ATOM 675 C C . GLU A 1 82 ? 16.438 4.059 -27.728 1.00 97.19 82 GLU A C 1
ATOM 677 O O . GLU A 1 82 ? 16.987 3.571 -28.716 1.00 97.19 82 GLU A O 1
ATOM 682 N N . ASN A 1 83 ? 17.129 4.408 -26.640 1.00 95.44 83 ASN A N 1
ATOM 683 C CA . ASN A 1 83 ? 18.585 4.287 -26.541 1.00 95.44 83 ASN A CA 1
ATOM 684 C C . ASN A 1 83 ? 19.060 2.837 -26.691 1.00 95.44 83 ASN A C 1
ATOM 686 O O . ASN A 1 83 ? 20.076 2.579 -27.336 1.00 95.44 83 ASN A O 1
ATOM 690 N N . HIS A 1 84 ? 18.339 1.881 -26.101 1.00 95.69 84 HIS A N 1
ATOM 691 C CA . HIS A 1 84 ? 18.636 0.461 -26.261 1.00 95.69 84 HIS A CA 1
ATOM 692 C C . HIS A 1 84 ? 18.463 0.015 -27.719 1.00 95.69 84 HIS A C 1
ATOM 694 O O . HIS A 1 84 ? 19.347 -0.638 -28.272 1.00 95.69 84 HIS A O 1
ATOM 700 N N . LYS A 1 85 ? 17.367 0.426 -28.369 1.00 96.06 85 LYS A N 1
ATOM 701 C CA . LYS A 1 85 ? 17.103 0.120 -29.779 1.00 96.06 85 LYS A CA 1
ATOM 702 C C . LYS A 1 85 ? 18.169 0.696 -30.710 1.00 96.06 85 LYS A C 1
ATOM 704 O O . LYS A 1 85 ? 18.545 0.018 -31.661 1.00 96.06 85 LYS A O 1
ATOM 709 N N . GLU A 1 86 ? 18.651 1.913 -30.461 1.00 95.38 86 GLU A N 1
ATOM 710 C CA . GLU A 1 86 ? 19.749 2.499 -31.240 1.00 95.38 86 GLU A CA 1
ATOM 711 C C . GLU A 1 86 ? 21.049 1.707 -31.058 1.00 95.38 86 GLU A C 1
ATOM 713 O O . GLU A 1 86 ? 21.650 1.310 -32.053 1.00 95.38 86 GLU A O 1
ATOM 718 N N . LYS A 1 87 ? 21.426 1.369 -29.816 1.00 93.25 87 LYS A N 1
ATOM 719 C CA . LYS A 1 87 ? 22.622 0.552 -29.540 1.00 93.25 87 LYS A CA 1
ATOM 720 C C . LYS A 1 87 ? 22.561 -0.825 -30.194 1.00 93.25 87 LYS A C 1
ATOM 722 O O . LYS A 1 87 ? 23.568 -1.296 -30.706 1.00 93.25 87 LYS A O 1
ATOM 727 N N . LEU A 1 88 ? 21.393 -1.472 -30.216 1.00 94.12 88 LEU A N 1
ATOM 728 C CA . LEU A 1 88 ? 21.229 -2.780 -30.859 1.00 94.12 88 LEU A CA 1
ATOM 729 C C . LEU A 1 88 ? 21.544 -2.761 -32.363 1.00 94.12 88 LEU A C 1
ATOM 731 O O . LEU A 1 88 ? 21.940 -3.795 -32.893 1.00 94.12 88 LEU A O 1
ATOM 735 N N . LYS A 1 89 ? 21.407 -1.618 -33.053 1.00 94.50 89 LYS A N 1
ATOM 736 C CA . LYS A 1 89 ? 21.724 -1.510 -34.490 1.00 94.50 89 LYS A CA 1
ATOM 737 C C . LYS A 1 89 ? 23.218 -1.654 -34.791 1.00 94.50 89 LYS A C 1
ATOM 739 O O . LYS A 1 89 ? 23.566 -1.925 -35.936 1.00 94.50 89 LYS A O 1
ATOM 744 N N . GLU A 1 90 ? 24.084 -1.464 -33.797 1.00 93.06 90 GLU A N 1
ATOM 745 C CA . GLU A 1 90 ? 25.539 -1.600 -33.940 1.00 93.06 90 GLU A CA 1
ATOM 746 C C . GLU A 1 90 ? 25.996 -3.068 -33.988 1.00 93.06 90 GLU A C 1
ATOM 748 O O . GLU A 1 90 ? 27.124 -3.343 -34.389 1.00 93.06 90 GLU A O 1
ATOM 753 N N . TYR A 1 91 ? 25.126 -4.013 -33.612 1.00 92.62 91 TYR A N 1
ATOM 754 C CA . TYR A 1 91 ? 25.464 -5.426 -33.448 1.00 92.62 91 TYR A CA 1
ATOM 755 C C . TYR A 1 91 ? 24.717 -6.307 -34.450 1.00 92.62 91 TYR A C 1
ATOM 757 O O . TYR A 1 91 ? 23.543 -6.093 -34.756 1.00 92.62 91 TYR A O 1
ATOM 765 N N . ASN A 1 92 ? 25.377 -7.362 -34.930 1.00 91.62 92 ASN A N 1
ATOM 766 C CA . ASN A 1 92 ? 24.766 -8.355 -35.802 1.00 91.62 92 ASN A CA 1
ATOM 767 C C . ASN A 1 92 ? 24.432 -9.626 -35.012 1.00 91.62 92 ASN A C 1
ATOM 769 O O . ASN A 1 92 ? 25.318 -10.391 -34.643 1.00 91.62 92 ASN A O 1
ATOM 773 N N . SER A 1 93 ? 23.145 -9.930 -34.835 1.00 87.56 93 SER A N 1
ATOM 774 C CA . SER A 1 93 ? 22.683 -11.120 -34.099 1.00 87.56 93 SER A CA 1
ATOM 775 C C . SER A 1 93 ? 23.173 -12.462 -34.668 1.00 87.56 93 SER A C 1
ATOM 777 O O . SER A 1 93 ? 23.167 -13.477 -33.962 1.00 87.56 93 SER A O 1
ATOM 779 N N . GLN A 1 94 ? 23.647 -12.486 -35.918 1.00 89.88 94 GLN A N 1
ATOM 780 C CA . GLN A 1 94 ? 24.230 -13.679 -36.532 1.00 89.88 94 GLN A CA 1
ATOM 781 C C . GLN A 1 94 ? 25.723 -13.855 -36.276 1.00 89.88 94 GLN A C 1
ATOM 783 O O . GLN A 1 94 ? 26.228 -14.966 -36.439 1.00 89.88 94 GLN A O 1
ATOM 788 N N . ASN A 1 95 ? 26.413 -12.820 -35.800 1.00 93.94 95 ASN A N 1
ATOM 789 C CA . ASN A 1 95 ? 27.785 -12.934 -35.330 1.00 93.94 95 ASN A CA 1
ATOM 790 C C . ASN A 1 95 ? 27.804 -13.512 -33.904 1.00 93.94 95 ASN A C 1
ATOM 792 O O . ASN A 1 95 ? 27.114 -13.036 -33.006 1.00 93.94 95 ASN A O 1
ATOM 796 N N . TRP A 1 96 ? 28.602 -14.561 -33.690 1.00 88.44 96 TRP A N 1
ATOM 797 C CA . TRP A 1 96 ? 28.696 -15.244 -32.397 1.00 88.44 96 TRP A CA 1
ATOM 798 C C . TRP A 1 96 ? 29.185 -14.338 -31.254 1.00 88.44 96 TRP A C 1
ATOM 800 O O . TRP A 1 96 ? 28.670 -14.449 -30.143 1.00 88.44 96 TRP A O 1
ATOM 810 N N . VAL A 1 97 ? 30.127 -13.428 -31.520 1.00 89.25 97 VAL A N 1
ATOM 811 C CA . VAL A 1 97 ? 30.653 -12.476 -30.527 1.00 89.25 97 VAL A CA 1
ATOM 812 C C . VAL A 1 97 ? 29.572 -11.463 -30.138 1.00 89.25 97 VAL A C 1
ATOM 814 O O . VAL A 1 97 ? 29.307 -11.258 -28.952 1.00 89.25 97 VAL A O 1
ATOM 817 N N . ASP A 1 98 ? 28.877 -10.911 -31.132 1.00 93.25 98 ASP A N 1
ATOM 818 C CA . ASP A 1 98 ? 27.823 -9.907 -30.946 1.00 93.25 98 ASP A CA 1
ATOM 819 C C . ASP A 1 98 ? 26.637 -10.437 -30.132 1.00 93.25 98 ASP A C 1
ATOM 821 O O . ASP A 1 98 ? 26.023 -9.687 -29.377 1.00 93.25 98 ASP A O 1
ATOM 825 N N . ARG A 1 99 ? 26.338 -11.743 -30.195 1.00 92.31 99 ARG A N 1
ATOM 826 C CA . ARG A 1 99 ? 25.264 -12.351 -29.386 1.00 92.31 99 ARG A CA 1
ATOM 827 C C . ARG A 1 99 ? 25.462 -12.159 -27.883 1.00 92.31 99 ARG A C 1
ATOM 829 O O . ARG A 1 99 ? 24.481 -11.965 -27.168 1.00 92.31 99 ARG A O 1
ATOM 836 N N . ASN A 1 100 ? 26.698 -12.215 -27.388 1.00 91.62 100 ASN A N 1
ATOM 837 C CA . ASN A 1 100 ? 26.968 -11.989 -25.964 1.00 91.62 100 ASN A CA 1
ATOM 838 C C . ASN A 1 100 ? 26.806 -10.511 -25.585 1.00 91.62 100 ASN A C 1
ATOM 840 O O . ASN A 1 100 ? 26.288 -10.203 -24.508 1.00 91.62 100 ASN A O 1
ATOM 844 N N . PHE A 1 101 ? 27.182 -9.598 -26.481 1.00 93.06 101 PHE A N 1
ATOM 845 C CA . PHE A 1 101 ? 26.939 -8.169 -26.297 1.00 93.06 101 PHE A CA 1
ATOM 846 C C . PHE A 1 101 ? 25.444 -7.840 -26.300 1.00 93.06 101 PHE A C 1
ATOM 848 O O . PHE A 1 101 ? 24.988 -7.133 -25.406 1.00 93.06 101 PHE A O 1
ATOM 855 N N . ILE A 1 102 ? 24.661 -8.425 -27.211 1.00 93.81 102 ILE A N 1
ATOM 856 C CA . ILE A 1 102 ? 23.198 -8.270 -27.253 1.00 93.81 102 ILE A CA 1
ATOM 857 C C . ILE A 1 102 ? 22.562 -8.730 -25.935 1.00 93.81 102 ILE A C 1
ATOM 859 O O . ILE A 1 102 ? 21.830 -7.960 -25.323 1.00 93.81 102 ILE A O 1
ATOM 863 N N . LYS A 1 103 ? 22.914 -9.920 -25.426 1.00 93.50 103 LYS A N 1
ATOM 864 C CA . LYS A 1 103 ? 22.427 -10.399 -24.115 1.00 93.50 103 LYS A CA 1
ATOM 865 C C . LYS A 1 103 ? 22.771 -9.444 -22.972 1.00 93.50 103 LYS A C 1
ATOM 867 O O . LYS A 1 103 ? 21.969 -9.218 -22.071 1.00 93.50 103 LYS A O 1
ATOM 872 N N . THR A 1 104 ? 23.972 -8.873 -23.009 1.00 94.00 104 THR A N 1
ATOM 873 C CA . THR A 1 104 ? 24.414 -7.896 -22.006 1.00 94.00 104 THR A CA 1
ATOM 874 C C . THR A 1 104 ? 23.606 -6.599 -22.113 1.00 94.00 104 THR A C 1
ATOM 876 O O . THR A 1 104 ? 23.231 -6.017 -21.097 1.00 94.00 104 THR A O 1
ATOM 879 N N . LEU A 1 105 ? 23.286 -6.150 -23.330 1.00 94.62 105 LEU A N 1
ATOM 880 C CA . LEU A 1 105 ? 22.415 -4.998 -23.564 1.00 94.62 105 LEU A CA 1
ATOM 881 C C . LEU A 1 105 ? 20.981 -5.250 -23.090 1.00 94.62 105 LEU A C 1
ATOM 883 O O . LEU A 1 105 ? 20.387 -4.339 -22.518 1.00 94.62 105 LEU A O 1
ATOM 887 N N . GLU A 1 106 ? 20.434 -6.447 -23.304 1.00 95.12 106 GLU A N 1
ATOM 888 C CA . GLU A 1 106 ? 19.112 -6.854 -22.802 1.00 95.12 106 GLU A CA 1
ATOM 889 C C . GLU A 1 106 ? 19.081 -6.871 -21.269 1.00 95.12 106 GLU A C 1
ATOM 891 O O . GLU A 1 106 ? 18.176 -6.309 -20.653 1.00 95.12 106 GLU A O 1
ATOM 896 N N . TYR A 1 107 ? 20.110 -7.437 -20.634 1.00 95.38 107 TYR A N 1
ATOM 897 C CA . TYR A 1 107 ? 20.253 -7.396 -19.180 1.00 95.38 107 TYR A CA 1
ATOM 898 C C . TYR A 1 107 ? 20.298 -5.952 -18.658 1.00 95.38 107 TYR A C 1
ATOM 900 O O . TYR A 1 107 ? 19.550 -5.583 -17.753 1.00 95.38 107 TYR A O 1
ATOM 908 N N . ASN A 1 108 ? 21.124 -5.103 -19.273 1.00 95.06 108 ASN A N 1
ATOM 909 C CA . ASN A 1 108 ? 21.256 -3.701 -18.880 1.00 95.06 108 ASN A CA 1
ATOM 910 C C . ASN A 1 108 ? 19.972 -2.896 -19.107 1.00 95.06 108 ASN A C 1
ATOM 912 O O . ASN A 1 108 ? 19.697 -1.979 -18.332 1.00 95.06 108 ASN A O 1
ATOM 916 N N . LEU A 1 109 ? 19.186 -3.223 -20.139 1.00 96.25 109 LEU A N 1
ATOM 917 C CA . LEU A 1 109 ? 17.861 -2.643 -20.350 1.00 96.25 109 LEU A CA 1
ATOM 918 C C . LEU A 1 109 ? 16.955 -2.943 -19.154 1.00 96.25 109 LEU A C 1
ATOM 920 O O . LEU A 1 109 ? 16.424 -2.013 -18.551 1.00 96.25 109 LEU A O 1
ATOM 924 N N . ASN A 1 110 ? 16.840 -4.220 -18.783 1.00 94.38 110 ASN A N 1
ATOM 925 C CA . ASN A 1 110 ? 15.989 -4.652 -17.675 1.00 94.38 110 ASN A CA 1
ATOM 926 C C . ASN A 1 110 ? 16.410 -4.007 -16.351 1.00 94.38 110 ASN A C 1
ATOM 928 O O . ASN A 1 110 ? 15.565 -3.486 -15.632 1.00 94.38 110 ASN A O 1
ATOM 932 N N . VAL A 1 111 ? 17.715 -3.953 -16.062 1.00 94.62 111 VAL A N 1
ATOM 933 C CA . VAL A 1 111 ? 18.239 -3.278 -14.862 1.00 94.62 111 VAL A CA 1
ATOM 934 C C . VAL A 1 111 ? 17.926 -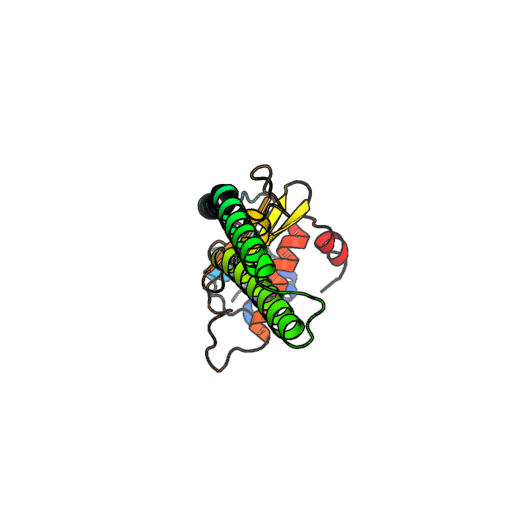1.780 -14.878 1.00 94.62 111 VAL A C 1
ATOM 936 O O . VAL A 1 111 ? 17.611 -1.207 -13.840 1.00 94.62 111 VAL A O 1
ATOM 939 N N . SER A 1 112 ? 18.013 -1.132 -16.040 1.00 94.94 112 SER A N 1
ATOM 940 C CA . SER A 1 112 ? 17.753 0.309 -16.165 1.00 94.94 112 SER A CA 1
ATOM 941 C C . SER A 1 112 ? 16.274 0.642 -15.968 1.00 94.94 112 SER A C 1
ATOM 943 O O . SER A 1 112 ? 15.964 1.623 -15.298 1.00 94.94 112 SER A O 1
ATOM 945 N N . ILE A 1 113 ? 15.370 -0.177 -16.516 1.00 93.31 113 ILE A N 1
ATOM 946 C CA . ILE A 1 113 ? 13.923 -0.051 -16.289 1.00 93.31 113 ILE A CA 1
ATOM 947 C C . ILE A 1 113 ? 13.594 -0.334 -14.821 1.00 93.31 113 ILE A C 1
ATOM 949 O O . ILE A 1 113 ? 12.889 0.453 -14.200 1.00 93.31 113 ILE A O 1
ATOM 953 N N . TYR A 1 114 ? 14.151 -1.400 -14.240 1.00 90.44 114 TYR A N 1
ATOM 954 C CA . TYR A 1 114 ? 13.957 -1.720 -12.826 1.00 90.44 114 TYR A CA 1
ATOM 955 C C . TYR A 1 114 ? 14.363 -0.544 -11.922 1.00 90.44 114 TYR A C 1
ATOM 957 O O . TYR A 1 114 ? 13.542 -0.055 -11.154 1.00 90.44 114 TYR A O 1
ATOM 965 N N . LYS A 1 115 ? 15.576 -0.001 -12.095 1.00 90.88 115 LYS A N 1
ATOM 966 C CA . LYS A 1 115 ? 16.069 1.152 -11.318 1.00 90.88 115 LYS A CA 1
ATOM 967 C C . LYS A 1 115 ? 15.248 2.426 -11.520 1.00 90.88 115 LYS A C 1
ATOM 969 O O . LYS A 1 115 ? 15.147 3.237 -10.603 1.00 90.88 115 LYS A O 1
ATOM 974 N N . LEU A 1 116 ? 14.690 2.630 -12.717 1.00 92.38 116 LEU A N 1
ATOM 975 C CA . LEU A 1 116 ? 13.796 3.757 -12.988 1.00 92.38 116 LEU A CA 1
ATOM 976 C C . LEU A 1 116 ? 12.544 3.695 -12.111 1.00 92.38 116 LEU A C 1
ATOM 978 O O . LEU A 1 116 ? 12.084 4.736 -11.659 1.00 92.38 116 LEU A O 1
ATOM 982 N N . TYR A 1 117 ? 11.983 2.507 -11.900 1.00 89.75 117 TYR A N 1
ATOM 983 C CA . TYR A 1 117 ? 10.763 2.354 -11.113 1.00 89.75 117 TYR A CA 1
ATOM 984 C C . TYR A 1 117 ? 11.034 2.175 -9.617 1.00 89.75 117 TYR A C 1
ATOM 986 O O . TYR A 1 117 ? 10.278 2.702 -8.809 1.00 89.75 117 TYR A O 1
ATOM 994 N N . GLU A 1 118 ? 12.153 1.548 -9.250 1.00 86.62 118 GLU A N 1
ATOM 995 C CA . GLU A 1 118 ? 12.592 1.352 -7.863 1.00 86.62 118 GLU A CA 1
ATOM 996 C C . GLU A 1 118 ? 12.659 2.666 -7.064 1.00 86.62 118 GLU A C 1
ATOM 998 O O . GLU A 1 118 ? 12.289 2.693 -5.893 1.00 86.62 118 GLU A O 1
ATOM 1003 N N . MET A 1 119 ? 13.034 3.787 -7.700 1.00 82.81 119 MET A N 1
ATOM 1004 C CA . MET A 1 119 ? 13.094 5.099 -7.031 1.00 82.81 119 MET A CA 1
ATOM 1005 C C . MET A 1 119 ? 11.738 5.620 -6.532 1.00 82.81 119 MET A C 1
ATOM 1007 O O . MET A 1 119 ? 11.707 6.568 -5.751 1.00 82.81 119 MET A O 1
ATOM 1011 N N . TYR A 1 120 ? 10.630 5.038 -6.995 1.00 83.06 120 TYR A N 1
ATOM 1012 C CA . TYR A 1 120 ? 9.279 5.381 -6.554 1.00 83.06 120 TYR A CA 1
ATOM 1013 C C . TYR A 1 120 ? 8.777 4.486 -5.417 1.00 83.06 120 TYR A C 1
ATOM 1015 O O . TYR A 1 120 ? 7.587 4.496 -5.117 1.00 83.06 120 TYR A O 1
ATOM 1023 N N . GLY A 1 121 ? 9.673 3.738 -4.770 1.00 67.69 121 GLY A N 1
ATOM 1024 C CA . GLY A 1 121 ? 9.358 2.967 -3.578 1.00 67.69 121 GLY A CA 1
ATOM 1025 C C . GLY A 1 121 ? 8.587 1.695 -3.904 1.00 67.69 121 GLY A C 1
ATOM 1026 O O . GLY A 1 121 ? 7.375 1.630 -3.698 1.00 67.69 121 GLY A O 1
ATOM 1027 N N . ASN A 1 122 ? 9.309 0.652 -4.328 1.00 65.62 122 ASN A N 1
ATOM 1028 C CA . ASN A 1 122 ? 8.803 -0.724 -4.203 1.00 65.62 122 ASN A CA 1
ATOM 1029 C C . ASN A 1 122 ? 8.415 -1.038 -2.749 1.00 65.62 122 ASN A C 1
ATOM 1031 O O . ASN A 1 122 ? 7.466 -1.779 -2.517 1.00 65.62 122 ASN A O 1
ATOM 1035 N N . ASP A 1 123 ? 9.113 -0.419 -1.797 1.00 71.62 123 ASP A N 1
ATOM 1036 C CA . ASP A 1 123 ? 8.921 -0.632 -0.364 1.00 71.62 123 ASP A CA 1
ATOM 1037 C C . ASP A 1 123 ? 7.743 0.175 0.203 1.00 71.62 123 ASP A C 1
ATOM 1039 O O . ASP A 1 123 ? 7.304 -0.088 1.318 1.00 71.62 123 ASP A O 1
ATOM 1043 N N . ALA A 1 124 ? 7.221 1.151 -0.555 1.00 85.25 124 ALA A N 1
ATOM 1044 C CA . ALA A 1 124 ? 6.043 1.917 -0.170 1.00 85.25 124 ALA A CA 1
ATOM 1045 C C . ALA A 1 124 ? 4.782 1.118 -0.519 1.00 85.25 124 ALA A C 1
ATOM 1047 O O . ALA A 1 124 ? 4.347 1.095 -1.672 1.00 85.25 124 ALA A O 1
ATOM 1048 N N . THR A 1 125 ? 4.189 0.472 0.477 1.00 91.25 125 THR A N 1
ATOM 1049 C CA . THR A 1 125 ? 2.954 -0.303 0.370 1.00 91.25 125 THR A CA 1
ATOM 1050 C C . THR A 1 125 ? 1.779 0.472 0.956 1.00 91.25 125 THR A C 1
ATOM 1052 O O . THR A 1 125 ? 1.873 1.133 1.992 1.00 91.25 125 THR A O 1
ATOM 1055 N N . ILE A 1 126 ? 0.651 0.426 0.252 1.00 94.50 126 ILE A N 1
ATOM 1056 C CA . ILE A 1 126 ? -0.598 1.072 0.640 1.00 94.50 126 ILE A CA 1
ATOM 1057 C C . ILE A 1 126 ? -1.707 0.029 0.560 1.00 94.50 126 ILE A C 1
ATOM 1059 O O . ILE A 1 126 ? -2.008 -0.477 -0.524 1.00 94.50 126 ILE A O 1
ATOM 1063 N N . GLN A 1 127 ? -2.352 -0.246 1.690 1.00 95.50 127 GLN A N 1
ATOM 1064 C CA . GLN A 1 127 ? -3.614 -0.982 1.736 1.00 95.50 127 GLN A CA 1
ATOM 1065 C C . GLN A 1 127 ? -4.757 0.019 1.867 1.00 95.50 127 GLN A C 1
ATOM 1067 O O . GLN A 1 127 ? -4.700 0.962 2.654 1.00 95.50 127 GLN A O 1
ATOM 1072 N N . ILE A 1 128 ? -5.818 -0.182 1.091 1.00 97.25 128 ILE A N 1
ATOM 1073 C CA . ILE A 1 128 ? -7.063 0.581 1.187 1.00 97.25 128 ILE A CA 1
ATOM 1074 C C . ILE A 1 128 ? -8.216 -0.402 1.285 1.00 97.25 128 ILE A C 1
ATOM 1076 O O . ILE A 1 128 ? -8.374 -1.241 0.402 1.00 97.25 128 ILE A O 1
ATOM 1080 N N . ILE A 1 129 ? -9.067 -0.223 2.291 1.00 96.62 129 ILE A N 1
ATOM 1081 C CA . ILE A 1 129 ? -10.363 -0.887 2.396 1.00 96.62 129 ILE A CA 1
ATOM 1082 C C . ILE A 1 129 ? -11.452 0.161 2.167 1.00 96.62 129 ILE A C 1
ATOM 1084 O O . ILE A 1 129 ? -11.479 1.226 2.798 1.00 96.62 129 ILE A O 1
ATOM 1088 N N . TYR A 1 130 ? -12.345 -0.113 1.224 1.00 96.44 130 TYR A N 1
ATOM 1089 C CA . TYR A 1 130 ? -13.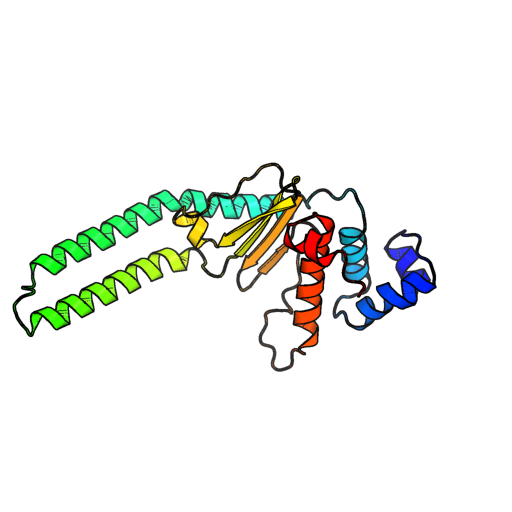456 0.767 0.887 1.00 96.44 130 TYR A CA 1
ATOM 1090 C C . TYR A 1 130 ? -14.691 0.465 1.750 1.00 96.44 130 TYR A C 1
ATOM 1092 O O . TYR A 1 130 ? -14.798 -0.582 2.378 1.00 96.44 130 TYR A O 1
ATOM 1100 N N . ASN A 1 131 ? -15.663 1.378 1.758 1.00 93.50 131 ASN A N 1
ATOM 1101 C CA . ASN A 1 131 ? -16.910 1.253 2.528 1.00 93.50 131 ASN A CA 1
ATOM 1102 C C . ASN A 1 131 ? -17.755 0.015 2.172 1.00 93.50 131 ASN A C 1
ATOM 1104 O O . ASN A 1 131 ? -18.655 -0.336 2.927 1.00 93.50 131 ASN A O 1
ATOM 1108 N N . ASP A 1 132 ? -17.507 -0.609 1.020 1.00 93.62 132 ASP A N 1
ATOM 1109 C CA . ASP A 1 132 ? -18.163 -1.843 0.579 1.00 93.62 132 ASP A CA 1
ATOM 1110 C C . ASP A 1 132 ? -17.382 -3.119 0.952 1.00 93.62 132 ASP A C 1
ATOM 1112 O O . ASP A 1 132 ? -17.765 -4.208 0.526 1.00 93.62 132 ASP A O 1
ATOM 1116 N N . GLY A 1 133 ? -16.288 -2.992 1.712 1.00 92.31 133 GLY A N 1
ATOM 1117 C CA . GLY A 1 133 ? -15.406 -4.095 2.101 1.00 92.31 133 GLY A CA 1
ATOM 1118 C C . GLY A 1 133 ? -14.461 -4.560 0.990 1.00 92.31 133 GLY A C 1
ATOM 1119 O O . GLY A 1 133 ? -13.719 -5.521 1.177 1.00 92.31 133 GLY A O 1
ATOM 1120 N N . THR A 1 134 ? -14.462 -3.915 -0.184 1.00 95.75 134 THR A N 1
ATOM 1121 C CA . THR A 1 134 ? -13.464 -4.208 -1.221 1.00 95.75 134 THR A CA 1
ATOM 1122 C C . THR A 1 134 ? -12.112 -3.602 -0.872 1.00 95.75 134 THR A C 1
ATOM 1124 O O . THR A 1 134 ? -12.024 -2.601 -0.161 1.00 95.75 134 THR A O 1
ATOM 1127 N N . GLU A 1 135 ? -11.049 -4.201 -1.405 1.00 94.88 135 GLU A N 1
ATOM 1128 C CA . GLU A 1 135 ? -9.678 -3.887 -1.015 1.00 94.88 135 GLU A CA 1
ATOM 1129 C C . GLU A 1 135 ? -8.813 -3.523 -2.218 1.00 94.88 135 GLU A C 1
ATOM 1131 O O . GLU A 1 135 ? -9.042 -3.971 -3.346 1.00 94.88 135 GLU A O 1
ATOM 1136 N N . CYS A 1 136 ? -7.805 -2.699 -1.966 1.00 95.38 136 CYS A N 1
ATOM 1137 C CA . CYS A 1 136 ? -6.762 -2.348 -2.912 1.00 95.38 136 CYS A CA 1
ATOM 1138 C C . CYS A 1 136 ? -5.429 -2.326 -2.168 1.00 95.38 136 CYS A C 1
ATOM 1140 O O . CYS A 1 136 ? -5.152 -1.366 -1.452 1.00 95.38 136 CYS A O 1
ATOM 1142 N N . ASN A 1 137 ? -4.621 -3.360 -2.381 1.00 94.00 137 ASN A N 1
ATOM 1143 C CA . ASN A 1 137 ? -3.237 -3.431 -1.924 1.00 94.00 137 ASN A CA 1
ATOM 1144 C C . ASN A 1 137 ? -2.345 -3.070 -3.102 1.00 94.00 137 ASN A C 1
ATOM 1146 O O . ASN A 1 137 ? -2.542 -3.598 -4.198 1.00 94.00 137 ASN A O 1
ATOM 1150 N N . VAL A 1 138 ? -1.451 -2.108 -2.907 1.00 94.06 138 VAL A N 1
ATOM 1151 C CA . VAL A 1 138 ? -0.668 -1.547 -4.004 1.00 94.06 138 VAL A CA 1
ATOM 1152 C C . VAL A 1 138 ? 0.659 -0.988 -3.512 1.00 94.06 138 VAL A C 1
ATOM 1154 O O . VAL A 1 138 ? 0.751 -0.452 -2.409 1.00 94.06 138 VAL A O 1
ATOM 1157 N N . THR A 1 139 ? 1.668 -1.058 -4.364 1.00 92.75 139 THR A N 1
ATOM 1158 C CA . THR A 1 139 ? 2.971 -0.417 -4.181 1.00 92.75 139 THR A CA 1
ATOM 1159 C C . THR A 1 139 ? 3.042 0.947 -4.874 1.00 92.75 139 THR A C 1
ATOM 1161 O O . THR A 1 139 ? 2.307 1.226 -5.829 1.00 92.75 139 THR A O 1
ATOM 1164 N N . GLY A 1 140 ? 3.971 1.808 -4.451 1.00 91.38 140 GLY A N 1
ATOM 1165 C CA . GLY A 1 140 ? 4.276 3.057 -5.158 1.00 91.38 140 GLY A CA 1
ATOM 1166 C C . GLY A 1 140 ? 4.572 2.817 -6.644 1.00 91.38 140 GLY A C 1
ATOM 1167 O O . GLY A 1 140 ? 4.012 3.492 -7.517 1.00 91.38 140 GLY A O 1
ATOM 1168 N N . THR A 1 141 ? 5.349 1.771 -6.941 1.00 91.56 141 THR A N 1
ATOM 1169 C CA . THR A 1 141 ? 5.674 1.326 -8.303 1.00 91.56 141 THR A CA 1
ATOM 1170 C C . THR A 1 141 ? 4.435 1.010 -9.138 1.00 91.56 141 THR A C 1
ATOM 1172 O O . THR A 1 141 ? 4.280 1.589 -10.214 1.00 91.56 141 THR A O 1
ATOM 1175 N N . GLU A 1 142 ? 3.512 0.175 -8.652 1.00 92.69 142 GLU A N 1
ATOM 1176 C CA . GLU A 1 142 ? 2.285 -0.186 -9.386 1.00 92.69 142 GLU A CA 1
ATOM 1177 C C . GLU A 1 142 ? 1.384 1.032 -9.666 1.00 92.69 142 GLU A C 1
ATOM 1179 O O . GLU A 1 142 ? 0.707 1.105 -10.703 1.00 92.69 142 GLU A O 1
ATOM 1184 N N . ILE A 1 143 ? 1.388 2.031 -8.772 1.00 93.88 143 ILE A N 1
ATOM 1185 C CA . ILE A 1 143 ? 0.679 3.298 -8.999 1.00 93.88 143 ILE A CA 1
ATOM 1186 C C . ILE A 1 143 ? 1.363 4.107 -10.108 1.00 93.88 143 ILE A C 1
ATOM 1188 O O . ILE A 1 143 ? 0.678 4.639 -10.997 1.00 93.88 143 ILE A O 1
ATOM 1192 N N . VAL A 1 144 ? 2.693 4.229 -10.069 1.00 93.50 144 VAL A N 1
ATOM 1193 C CA . VAL A 1 144 ? 3.469 5.011 -11.044 1.00 93.50 144 VAL A CA 1
ATOM 1194 C C . VAL A 1 144 ? 3.416 4.375 -12.432 1.00 93.50 144 VAL A C 1
ATOM 1196 O O . VAL A 1 144 ? 3.143 5.091 -13.399 1.00 93.50 144 VAL A O 1
ATOM 1199 N N . THR A 1 145 ? 3.599 3.056 -12.557 1.00 91.25 145 THR A N 1
ATOM 1200 C CA . THR A 1 145 ? 3.469 2.330 -13.839 1.00 91.25 145 THR A CA 1
ATOM 1201 C C . THR A 1 145 ? 2.041 2.435 -14.381 1.00 91.25 145 THR A C 1
ATOM 1203 O O . THR A 1 145 ? 1.811 2.591 -15.588 1.00 91.25 145 THR A O 1
ATOM 1206 N N . GLY A 1 146 ? 1.072 2.491 -13.465 1.00 91.00 146 GLY A N 1
ATOM 1207 C CA . GLY A 1 146 ? -0.348 2.583 -13.755 1.00 91.00 146 GLY A CA 1
ATOM 1208 C C . GLY A 1 146 ? -1.027 1.238 -13.942 1.00 91.00 146 GLY A C 1
ATOM 1209 O O . GLY A 1 146 ? -2.130 1.213 -14.485 1.00 91.00 146 GLY A O 1
ATOM 1210 N N . GLU A 1 147 ? -0.397 0.167 -13.467 1.00 92.38 147 GLU A N 1
ATOM 1211 C CA . GLU A 1 147 ? -1.008 -1.153 -13.309 1.00 92.38 147 GLU A CA 1
ATOM 1212 C C . GLU A 1 147 ? -2.220 -1.081 -12.380 1.00 92.38 147 GLU A C 1
ATOM 1214 O O . GLU A 1 147 ? -3.282 -1.622 -12.692 1.00 92.38 147 GLU A O 1
ATOM 1219 N N . ILE A 1 148 ? -2.099 -0.314 -11.291 1.00 93.38 148 ILE A N 1
ATOM 1220 C CA . ILE A 1 148 ? -3.175 -0.100 -10.326 1.00 93.38 148 ILE A CA 1
ATOM 1221 C C . ILE A 1 148 ? -3.402 1.403 -10.132 1.00 93.38 148 ILE A C 1
ATOM 1223 O O . ILE A 1 148 ? -2.491 2.228 -10.112 1.00 93.38 148 ILE A O 1
ATOM 1227 N N . THR A 1 149 ? -4.667 1.812 -10.030 1.00 91.88 149 THR A N 1
ATOM 1228 C CA . THR A 1 149 ? -5.043 3.206 -9.755 1.00 91.88 149 THR A CA 1
ATOM 1229 C C . THR A 1 149 ? -6.057 3.228 -8.614 1.00 91.88 149 THR A C 1
ATOM 1231 O O . THR A 1 149 ? -7.256 3.089 -8.866 1.00 91.88 149 THR A O 1
ATOM 1234 N N . PRO A 1 150 ? -5.607 3.446 -7.364 1.00 94.81 150 PRO A N 1
ATOM 1235 C CA . PRO A 1 150 ? -6.498 3.424 -6.208 1.00 94.81 150 PRO A CA 1
ATOM 1236 C C . PRO A 1 150 ? -7.556 4.527 -6.280 1.00 94.81 150 PRO A C 1
ATOM 1238 O O . PRO A 1 150 ? -7.271 5.645 -6.745 1.00 94.81 150 PRO A O 1
ATOM 1241 N N . LYS A 1 151 ? -8.774 4.237 -5.812 1.00 94.94 151 LYS A N 1
ATOM 1242 C CA . LYS A 1 151 ? -9.844 5.234 -5.677 1.00 94.94 151 LYS A CA 1
ATOM 1243 C C . LYS A 1 151 ? -9.583 6.057 -4.416 1.00 94.94 151 LYS A C 1
ATOM 1245 O O . LYS A 1 151 ? -9.140 5.534 -3.404 1.00 94.94 151 LYS A O 1
ATOM 1250 N N . LEU A 1 152 ? -9.865 7.358 -4.466 1.00 95.81 152 LEU A N 1
ATOM 1251 C CA . LEU A 1 152 ? -9.637 8.267 -3.327 1.00 95.81 152 LEU A CA 1
ATOM 1252 C C . LEU A 1 152 ? -10.932 8.616 -2.573 1.00 95.81 152 LEU A C 1
ATOM 1254 O O . LEU A 1 152 ? -10.930 9.467 -1.677 1.00 95.81 152 LEU A O 1
ATOM 1258 N N . GLN A 1 153 ? -12.047 8.002 -2.970 1.00 94.56 153 GLN A N 1
ATOM 1259 C CA . GLN A 1 153 ? -13.373 8.164 -2.382 1.00 94.56 153 GLN A CA 1
ATOM 1260 C C . GLN A 1 153 ? -13.801 6.877 -1.677 1.00 94.56 153 GLN A C 1
ATOM 1262 O O . GLN A 1 153 ? -13.300 5.807 -2.002 1.00 94.56 153 GLN A O 1
ATOM 1267 N N . GLN A 1 154 ? -14.770 6.995 -0.762 1.00 94.88 154 GLN A N 1
ATOM 1268 C CA . GLN A 1 154 ? -15.371 5.856 -0.053 1.00 94.88 154 GLN A CA 1
ATOM 1269 C C . GLN A 1 154 ? -14.347 4.983 0.690 1.00 94.88 154 GLN A C 1
ATOM 1271 O O . GLN A 1 154 ? -14.536 3.780 0.796 1.00 94.88 154 GLN A O 1
ATOM 1276 N N . ILE A 1 155 ? -13.254 5.580 1.171 1.00 95.50 155 ILE A N 1
ATOM 1277 C CA . ILE A 1 155 ? -12.237 4.882 1.963 1.00 95.50 155 ILE A CA 1
ATOM 1278 C C . ILE A 1 155 ? -12.770 4.726 3.388 1.00 95.50 155 ILE A C 1
ATOM 1280 O O . ILE A 1 15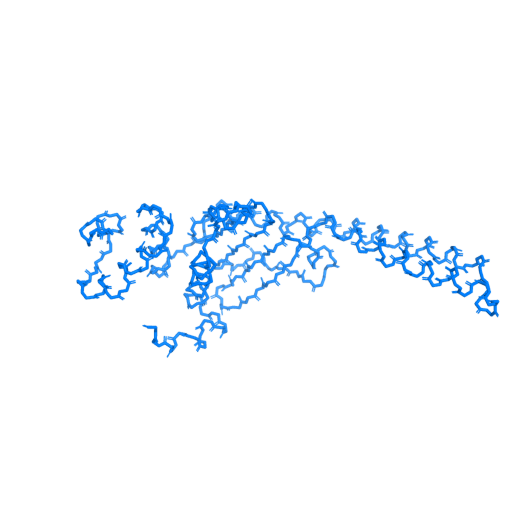5 ? -13.062 5.738 4.032 1.00 95.50 155 ILE A O 1
ATOM 1284 N N . ALA A 1 156 ? -12.882 3.480 3.843 1.00 93.94 156 ALA A N 1
ATOM 1285 C CA . ALA A 1 156 ? -13.231 3.118 5.214 1.00 93.94 156 ALA A CA 1
ATOM 1286 C C . ALA A 1 156 ? -11.979 2.996 6.091 1.00 93.94 156 ALA A C 1
ATOM 1288 O O . ALA A 1 156 ? -11.995 3.379 7.258 1.00 93.94 156 ALA A O 1
ATOM 1289 N N . TYR A 1 157 ? -10.889 2.514 5.494 1.00 94.88 157 TYR A N 1
ATOM 1290 C CA . TYR A 1 157 ? -9.588 2.350 6.123 1.00 94.88 157 TYR A CA 1
ATOM 1291 C C . TYR A 1 157 ? -8.477 2.453 5.083 1.00 94.88 157 TYR A C 1
ATOM 1293 O O . TYR A 1 157 ? -8.658 2.048 3.934 1.00 94.88 157 TYR A O 1
ATOM 1301 N N . ALA A 1 158 ? -7.326 2.979 5.479 1.00 96.19 158 ALA A N 1
ATOM 1302 C CA . ALA A 1 158 ? -6.098 2.822 4.726 1.00 96.19 158 ALA A CA 1
ATOM 1303 C C . ALA A 1 158 ? -4.894 2.723 5.663 1.00 96.19 158 ALA A C 1
ATOM 1305 O O . ALA A 1 158 ? -4.893 3.337 6.731 1.00 96.19 158 ALA A O 1
ATOM 1306 N N . SER A 1 159 ? -3.867 2.006 5.229 1.00 94.75 159 SER A N 1
ATOM 1307 C CA . SER A 1 159 ? -2.549 1.991 5.854 1.00 94.75 159 SER A CA 1
ATOM 1308 C C . SER A 1 159 ? -1.479 2.359 4.837 1.00 94.75 159 SER A C 1
ATOM 1310 O O . SER A 1 159 ? -1.673 2.245 3.623 1.00 94.75 159 SER A O 1
ATOM 1312 N N . TYR A 1 160 ? -0.364 2.854 5.352 1.00 92.94 160 TYR A N 1
ATOM 1313 C CA . TYR A 1 160 ? 0.841 3.143 4.602 1.00 92.94 160 TYR A CA 1
ATOM 1314 C C . TYR A 1 160 ? 2.028 2.574 5.364 1.00 92.94 160 TYR A C 1
ATOM 1316 O O . TYR A 1 160 ? 2.148 2.776 6.574 1.00 92.94 160 TYR A O 1
ATOM 1324 N N . GLN A 1 161 ? 2.907 1.909 4.631 1.00 88.88 161 GLN A N 1
ATOM 1325 C CA . GLN A 1 161 ? 4.214 1.491 5.100 1.00 88.88 161 GLN A CA 1
ATOM 1326 C C . GLN A 1 161 ? 5.233 1.828 4.023 1.00 88.88 161 GLN A C 1
ATOM 1328 O O . GLN A 1 161 ? 5.093 1.371 2.898 1.00 88.88 161 GLN A O 1
ATOM 1333 N N . ASP A 1 162 ? 6.263 2.582 4.374 1.00 81.19 162 ASP A N 1
ATOM 1334 C CA . ASP A 1 162 ? 7.572 2.474 3.734 1.00 81.19 162 ASP A CA 1
ATOM 1335 C C . ASP A 1 162 ? 8.533 1.912 4.784 1.00 81.19 162 ASP A C 1
ATOM 1337 O O . ASP A 1 162 ? 8.213 1.968 5.968 1.00 81.19 162 ASP A O 1
ATOM 1341 N N . GLY A 1 163 ? 9.675 1.333 4.409 1.00 74.50 163 GLY A N 1
ATOM 1342 C CA . GLY A 1 163 ? 10.586 0.650 5.352 1.00 74.50 163 GLY A CA 1
ATOM 1343 C C . GLY A 1 163 ? 11.107 1.482 6.544 1.00 74.50 163 GLY A C 1
ATOM 1344 O O . GLY A 1 163 ? 11.959 1.009 7.287 1.00 74.50 163 GLY A O 1
ATOM 1345 N N . TYR A 1 164 ? 10.632 2.717 6.729 1.00 77.12 164 TYR A N 1
ATOM 1346 C CA . TYR A 1 164 ? 10.925 3.590 7.858 1.00 77.12 164 TYR A CA 1
ATOM 1347 C C . TYR A 1 164 ? 9.690 4.059 8.625 1.00 77.12 164 TYR A C 1
ATOM 1349 O O . TYR A 1 164 ? 9.832 4.449 9.782 1.00 77.12 164 TYR A O 1
ATOM 1357 N N . ILE A 1 165 ? 8.511 4.115 8.003 1.00 80.94 165 ILE A N 1
ATOM 1358 C CA . ILE A 1 165 ? 7.310 4.729 8.572 1.00 80.94 165 ILE A CA 1
ATOM 1359 C C . ILE A 1 165 ? 6.114 3.822 8.322 1.00 80.94 165 ILE A C 1
ATOM 1361 O O . ILE A 1 165 ? 5.811 3.480 7.183 1.00 80.94 165 ILE A O 1
ATOM 1365 N N . ILE A 1 166 ? 5.365 3.529 9.388 1.00 86.06 166 ILE A N 1
ATOM 1366 C CA . ILE A 1 166 ? 4.127 2.755 9.316 1.00 86.06 166 ILE A CA 1
ATOM 1367 C C . ILE A 1 166 ? 3.025 3.512 10.038 1.00 86.06 166 ILE A C 1
ATOM 1369 O O . ILE A 1 166 ? 3.169 3.914 11.191 1.00 86.06 166 ILE A O 1
ATOM 1373 N N . TYR A 1 167 ? 1.904 3.730 9.365 1.00 89.00 167 TYR A N 1
ATOM 1374 C CA . TYR A 1 167 ? 0.736 4.341 9.980 1.00 89.00 167 TYR A CA 1
ATOM 1375 C C . TYR A 1 167 ? -0.539 3.931 9.266 1.00 89.00 167 TYR A C 1
ATOM 1377 O O . TYR A 1 167 ? -0.531 3.465 8.127 1.00 89.00 167 TYR A O 1
ATOM 1385 N N . ASP A 1 168 ? -1.663 4.139 9.935 1.00 92.62 168 ASP A N 1
ATOM 1386 C CA . ASP A 1 168 ? -2.962 3.908 9.341 1.00 92.62 168 ASP A CA 1
ATOM 1387 C C . ASP A 1 168 ? -4.000 4.947 9.750 1.00 92.62 168 ASP A C 1
ATOM 1389 O O . ASP A 1 168 ? -3.803 5.806 10.611 1.00 92.62 168 ASP A O 1
ATOM 1393 N N . THR A 1 169 ? -5.155 4.864 9.105 1.00 92.38 169 THR A N 1
ATOM 1394 C CA . THR A 1 169 ? -6.259 5.780 9.355 1.00 92.38 169 THR A CA 1
ATOM 1395 C C . THR A 1 169 ? -7.132 5.368 10.535 1.00 92.38 169 THR A C 1
ATOM 1397 O O . THR A 1 169 ? -8.199 5.952 10.704 1.00 92.38 169 THR A O 1
ATOM 1400 N N . LEU A 1 170 ? -6.756 4.354 11.315 1.00 88.88 170 LEU A N 1
ATOM 1401 C CA . LEU A 1 170 ? -7.554 3.872 12.442 1.00 88.88 170 LEU A CA 1
ATOM 1402 C C . LEU A 1 170 ? -6.891 4.219 13.775 1.00 88.88 170 LEU A C 1
ATOM 1404 O O . LEU A 1 170 ? -7.511 4.830 14.640 1.00 88.88 170 LEU A O 1
ATOM 1408 N N . SER A 1 171 ? -5.626 3.861 13.921 1.00 82.81 171 SER A N 1
ATOM 1409 C CA . SER A 1 171 ? -4.803 4.002 15.117 1.00 82.81 171 SER A CA 1
ATOM 1410 C C . SER A 1 171 ? -3.796 5.150 15.009 1.00 82.81 171 SER A C 1
ATOM 1412 O O . SER A 1 171 ? -3.419 5.726 16.037 1.00 82.81 171 SER A O 1
ATOM 1414 N N . GLY A 1 172 ? -3.439 5.551 13.786 1.00 84.50 172 GLY A N 1
ATOM 1415 C CA . GLY A 1 172 ? -2.446 6.588 13.518 1.00 84.50 172 GLY A CA 1
ATOM 1416 C C . GLY A 1 172 ? -1.069 5.971 13.303 1.00 84.50 172 GLY A C 1
ATOM 1417 O O . GLY A 1 172 ? -0.954 4.960 12.620 1.00 84.50 172 GLY A O 1
ATOM 1418 N N . ASN A 1 173 ? -0.026 6.564 13.889 1.00 82.19 173 ASN A N 1
ATOM 1419 C CA . ASN A 1 173 ? 1.326 6.007 13.828 1.00 82.19 173 ASN A CA 1
ATOM 1420 C C . ASN A 1 173 ? 1.370 4.612 14.478 1.00 82.19 173 ASN A C 1
ATOM 1422 O O . ASN A 1 173 ? 0.995 4.437 15.642 1.00 82.19 173 ASN A O 1
ATOM 1426 N N . LEU A 1 174 ? 1.829 3.632 13.711 1.00 72.94 174 LEU A N 1
ATOM 1427 C CA . LEU A 1 174 ? 2.098 2.279 14.158 1.00 72.94 174 LEU A CA 1
ATOM 1428 C C . LEU A 1 174 ? 3.606 2.239 14.441 1.00 72.94 174 LEU A C 1
ATOM 1430 O O . LEU A 1 174 ? 4.385 1.874 13.572 1.00 72.94 174 LEU A O 1
ATOM 1434 N N . ASP A 1 175 ? 3.982 2.724 15.636 1.00 64.88 175 ASP A N 1
ATOM 1435 C CA . ASP A 1 175 ? 5.363 2.958 16.103 1.00 64.88 175 ASP A CA 1
ATOM 1436 C C . ASP A 1 175 ? 6.370 1.952 15.526 1.00 64.88 175 ASP A C 1
ATOM 1438 O O . ASP A 1 175 ? 6.154 0.749 15.615 1.00 64.88 175 ASP A O 1
ATOM 1442 N N . THR A 1 176 ? 7.466 2.443 14.949 1.00 48.38 176 THR A N 1
ATOM 1443 C CA . THR A 1 176 ? 8.404 1.725 14.062 1.00 48.38 176 THR A CA 1
ATOM 1444 C C . THR A 1 176 ? 9.297 0.697 14.758 1.00 48.38 176 THR A C 1
ATOM 1446 O O . THR A 1 176 ? 10.234 0.179 14.155 1.00 48.38 176 THR A O 1
ATOM 1449 N N . LYS A 1 177 ? 8.983 0.325 16.002 1.00 47.81 177 LYS A N 1
ATOM 1450 C CA . LYS A 1 177 ? 9.614 -0.792 16.730 1.00 47.81 177 LYS A CA 1
ATOM 1451 C C . LYS A 1 177 ? 9.202 -2.176 16.197 1.00 47.81 177 LYS A C 1
ATOM 1453 O O . LYS A 1 177 ? 9.172 -3.129 16.958 1.00 47.81 177 LYS A O 1
ATOM 1458 N N . TRP A 1 178 ? 8.797 -2.241 14.933 1.00 48.12 178 TRP A N 1
ATOM 1459 C CA . TRP A 1 178 ? 8.529 -3.482 14.209 1.00 48.12 178 TRP A CA 1
ATOM 1460 C C . TRP A 1 178 ? 9.571 -3.728 13.108 1.00 48.12 178 TRP A C 1
ATOM 1462 O O . TRP A 1 178 ? 9.585 -4.810 12.544 1.00 48.12 178 TRP A O 1
ATOM 1472 N N . ASP A 1 179 ? 10.382 -2.717 12.752 1.00 37.53 179 ASP A N 1
ATOM 1473 C CA . ASP A 1 179 ? 11.282 -2.747 11.583 1.00 37.53 179 ASP A CA 1
ATOM 1474 C C . ASP A 1 179 ? 12.699 -2.212 11.886 1.00 37.53 179 ASP A C 1
ATOM 1476 O O . ASP A 1 179 ? 13.524 -2.068 10.982 1.00 37.53 179 ASP A O 1
ATOM 1480 N N . ILE A 1 180 ? 13.040 -1.921 13.149 1.00 36.25 180 ILE A N 1
ATOM 1481 C CA . ILE A 1 180 ? 14.448 -1.689 13.489 1.00 36.25 180 ILE A CA 1
ATOM 1482 C C . ILE A 1 180 ? 15.025 -3.055 13.835 1.00 36.25 180 ILE A C 1
ATOM 1484 O O . ILE A 1 180 ? 14.685 -3.600 14.877 1.00 36.25 180 ILE A O 1
ATOM 1488 N N . GLU A 1 181 ? 15.927 -3.572 12.993 1.00 37.56 181 GLU A N 1
ATOM 1489 C CA . GLU A 1 181 ? 16.890 -4.626 13.341 1.00 37.56 181 GLU A CA 1
ATOM 1490 C C . GLU A 1 181 ? 17.692 -4.203 14.590 1.00 37.56 181 GLU A C 1
ATOM 1492 O O . GLU A 1 181 ? 18.845 -3.778 14.533 1.00 37.56 181 GLU A O 1
ATOM 1497 N N . ILE A 1 182 ? 17.067 -4.264 15.757 1.00 38.28 182 ILE A N 1
ATOM 1498 C CA . ILE A 1 182 ? 17.739 -4.305 17.037 1.00 38.28 182 ILE A CA 1
ATOM 1499 C C . ILE A 1 182 ? 17.901 -5.794 17.289 1.00 38.28 182 ILE A C 1
ATOM 1501 O O . ILE A 1 182 ? 16.911 -6.506 17.443 1.00 38.28 182 ILE A O 1
ATOM 1505 N N . GLU A 1 183 ? 19.146 -6.275 17.284 1.00 33.44 183 GLU A N 1
ATOM 1506 C CA . GLU A 1 183 ? 19.507 -7.622 17.733 1.00 33.44 183 GLU A CA 1
ATOM 1507 C C . GLU A 1 183 ? 18.716 -7.975 19.010 1.00 33.44 183 GLU A C 1
ATOM 1509 O O . GLU A 1 183 ? 19.049 -7.509 20.102 1.00 33.44 183 GLU A O 1
ATOM 1514 N N . GLY A 1 184 ? 17.642 -8.766 18.877 1.00 42.31 184 GLY A N 1
ATOM 1515 C CA . GLY A 1 184 ? 16.820 -9.201 20.009 1.00 42.31 184 GLY A CA 1
ATOM 1516 C C . GLY A 1 184 ? 15.296 -9.055 19.906 1.00 42.31 184 GLY A C 1
ATOM 1517 O O . GLY A 1 184 ? 14.644 -9.340 20.914 1.00 42.31 184 GLY A O 1
ATOM 1518 N N . GLU A 1 185 ? 14.705 -8.654 18.775 1.00 43.88 185 GLU A N 1
ATOM 1519 C CA . GLU A 1 185 ? 13.238 -8.721 18.627 1.00 43.88 185 GLU A CA 1
ATOM 1520 C C . GLU A 1 185 ? 12.716 -10.164 18.743 1.00 43.88 185 GLU A C 1
ATOM 1522 O O . GLU A 1 185 ? 13.304 -11.123 18.233 1.00 43.88 185 GLU A O 1
ATOM 1527 N N . LYS A 1 186 ? 11.619 -10.320 19.490 1.00 46.47 186 LYS A N 1
ATOM 1528 C CA . LYS A 1 186 ? 10.955 -11.602 19.731 1.00 46.47 186 LYS A CA 1
ATOM 1529 C C . LYS A 1 186 ? 9.901 -11.812 18.648 1.00 46.47 186 LYS A C 1
ATOM 1531 O O . LYS A 1 186 ? 9.133 -10.905 18.362 1.00 46.47 186 LYS A O 1
ATOM 1536 N N . GLU A 1 187 ? 9.808 -13.036 18.136 1.00 48.94 187 GLU A N 1
ATOM 1537 C CA . GLU A 1 187 ? 8.788 -13.536 17.188 1.00 48.94 187 GLU A CA 1
ATOM 1538 C C . GLU A 1 187 ? 7.351 -13.051 17.501 1.00 48.94 187 GLU A C 1
ATOM 1540 O O . GLU A 1 187 ? 6.573 -12.766 16.599 1.00 48.94 187 GLU A O 1
ATOM 1545 N N . THR A 1 188 ? 7.050 -12.820 18.782 1.00 52.16 188 THR A N 1
ATOM 1546 C CA . THR A 1 188 ? 5.773 -12.313 19.306 1.00 52.16 188 THR A CA 1
ATOM 1547 C C . THR A 1 188 ? 5.327 -10.948 18.777 1.00 52.16 188 THR A C 1
ATOM 1549 O O . THR A 1 188 ? 4.140 -10.638 18.849 1.00 52.16 188 THR A O 1
ATOM 1552 N N . ASP A 1 189 ? 6.249 -10.113 18.295 1.00 57.75 189 ASP A N 1
ATOM 1553 C CA . ASP A 1 189 ? 5.908 -8.776 17.809 1.00 57.75 189 ASP A CA 1
ATOM 1554 C C . ASP A 1 189 ? 5.277 -8.822 16.394 1.00 57.75 189 ASP A C 1
ATOM 1556 O O . ASP A 1 189 ? 4.288 -8.137 16.114 1.00 57.75 189 ASP A O 1
ATOM 1560 N N . TRP A 1 190 ? 5.738 -9.721 15.523 1.00 62.41 190 TRP A N 1
ATOM 1561 C CA . TRP A 1 190 ? 5.133 -9.918 14.199 1.00 62.41 190 TRP A CA 1
ATOM 1562 C C . TRP A 1 190 ? 3.710 -10.480 14.291 1.00 62.41 190 TRP A C 1
ATOM 1564 O O . TRP A 1 190 ? 2.808 -9.970 13.623 1.00 62.41 190 TRP A O 1
ATOM 1574 N N . ASP A 1 191 ? 3.481 -11.430 15.198 1.00 66.06 191 ASP A N 1
ATOM 1575 C CA . ASP A 1 191 ? 2.160 -12.023 15.434 1.00 66.06 191 ASP A CA 1
ATOM 1576 C C . ASP A 1 191 ? 1.128 -10.977 15.890 1.00 66.06 191 ASP A C 1
ATOM 1578 O O . ASP A 1 191 ? -0.007 -10.954 15.414 1.00 66.06 191 ASP A O 1
ATOM 1582 N N . ALA A 1 192 ? 1.517 -10.059 16.783 1.00 65.62 192 ALA A N 1
ATOM 1583 C CA . ALA A 1 192 ? 0.626 -9.004 17.273 1.00 65.62 192 ALA A CA 1
ATOM 1584 C C . ALA A 1 192 ? 0.236 -8.004 16.170 1.00 65.62 192 ALA A C 1
ATOM 1586 O O . ALA A 1 192 ? -0.864 -7.437 16.180 1.00 65.62 192 ALA A O 1
ATOM 1587 N N . ARG A 1 193 ? 1.140 -7.774 15.212 1.00 71.38 193 ARG A N 1
ATOM 1588 C CA . ARG A 1 193 ? 0.885 -6.937 14.041 1.00 71.38 193 ARG A CA 1
ATOM 1589 C C . ARG A 1 193 ? -0.068 -7.621 13.066 1.00 71.38 193 ARG A C 1
ATOM 1591 O O . ARG A 1 193 ? -1.008 -6.970 12.612 1.00 71.38 193 ARG A O 1
ATOM 1598 N N . GLU A 1 194 ? 0.158 -8.893 12.752 1.00 77.12 194 GLU A N 1
ATOM 1599 C CA . GLU A 1 194 ? -0.759 -9.666 11.907 1.00 77.12 194 GLU A CA 1
ATOM 1600 C C . GLU A 1 194 ? -2.156 -9.709 12.533 1.00 77.12 194 GLU A C 1
ATOM 1602 O O . GLU A 1 194 ? -3.127 -9.328 11.883 1.00 77.12 194 GLU A O 1
ATOM 1607 N N . GLU A 1 195 ? -2.254 -9.992 13.837 1.00 78.12 195 GLU A N 1
ATOM 1608 C CA . GLU A 1 195 ? -3.534 -10.010 14.552 1.00 78.12 195 GLU A CA 1
ATOM 1609 C C . GLU A 1 195 ? -4.272 -8.658 14.474 1.00 78.12 195 GLU A C 1
ATOM 1611 O O . GLU A 1 195 ? -5.503 -8.605 14.395 1.00 78.12 195 GLU A O 1
ATOM 1616 N N . TYR A 1 196 ? -3.538 -7.541 14.485 1.00 82.25 196 TYR A N 1
ATOM 1617 C CA . TYR A 1 196 ? -4.127 -6.215 14.314 1.00 82.25 196 TYR A CA 1
ATOM 1618 C C . TYR A 1 196 ? -4.751 -6.035 12.924 1.00 82.25 196 TYR A C 1
ATOM 1620 O O . TYR A 1 196 ? -5.901 -5.595 12.824 1.00 82.25 196 TYR A O 1
ATOM 1628 N N . PHE A 1 197 ? -4.020 -6.369 11.858 1.00 87.06 197 PHE A N 1
ATOM 1629 C CA . PHE A 1 197 ? -4.530 -6.242 10.490 1.00 87.06 197 PHE A CA 1
ATOM 1630 C C . PHE A 1 197 ? -5.675 -7.225 10.219 1.00 87.06 197 PHE A C 1
ATOM 1632 O O . PHE A 1 197 ? -6.675 -6.834 9.616 1.00 87.06 197 PHE A O 1
ATOM 1639 N N . ASP A 1 198 ? -5.618 -8.430 10.781 1.00 88.31 198 ASP A N 1
ATOM 1640 C CA . ASP A 1 198 ? -6.710 -9.403 10.746 1.00 88.31 198 ASP A CA 1
ATOM 1641 C C . ASP A 1 198 ? -7.996 -8.831 11.364 1.00 88.31 198 ASP A C 1
ATOM 1643 O O . ASP A 1 198 ? -9.088 -8.922 10.793 1.00 88.31 198 ASP A O 1
ATOM 1647 N N . GLN A 1 199 ? -7.882 -8.174 12.522 1.00 86.00 199 GLN A N 1
ATOM 1648 C CA . GLN A 1 199 ? -9.017 -7.515 13.171 1.00 86.00 199 GLN A CA 1
ATOM 1649 C C . GLN A 1 199 ? -9.562 -6.344 12.346 1.00 86.00 199 GLN A C 1
ATOM 1651 O O . GLN A 1 199 ? -10.778 -6.135 12.309 1.00 86.00 199 GLN A O 1
ATOM 1656 N N . VAL A 1 200 ? -8.695 -5.585 11.669 1.00 89.69 200 VAL A N 1
ATOM 1657 C CA . VAL A 1 200 ? -9.106 -4.528 10.733 1.00 89.69 200 VAL A CA 1
ATOM 1658 C C . VAL A 1 200 ? -9.903 -5.128 9.572 1.00 89.69 200 VAL A C 1
ATOM 1660 O O . VAL A 1 200 ? -10.991 -4.642 9.252 1.00 89.69 200 VAL A O 1
ATOM 1663 N N . GLU A 1 201 ? -9.415 -6.208 8.975 1.00 91.81 201 GLU A N 1
ATOM 1664 C CA . GLU A 1 201 ? -10.078 -6.883 7.863 1.00 91.81 201 GLU A CA 1
ATOM 1665 C C . GLU A 1 201 ? -11.439 -7.476 8.260 1.00 91.81 201 GLU A C 1
ATOM 1667 O O . GLU A 1 201 ? -12.428 -7.316 7.533 1.00 91.81 201 GLU A O 1
ATOM 1672 N N . ILE A 1 202 ? -11.536 -8.080 9.450 1.00 90.44 202 ILE A N 1
ATOM 1673 C CA . ILE A 1 202 ? -12.807 -8.538 10.034 1.00 90.44 202 ILE A CA 1
ATOM 1674 C C . ILE A 1 202 ? -13.759 -7.356 10.250 1.00 90.44 202 ILE A C 1
ATOM 1676 O O . ILE A 1 202 ? -14.915 -7.413 9.822 1.00 90.44 202 ILE A O 1
ATOM 1680 N N . LYS A 1 203 ? -13.280 -6.266 10.866 1.00 88.56 203 LYS A N 1
ATOM 1681 C CA . LYS A 1 203 ? -14.078 -5.067 11.169 1.00 88.56 203 LYS A CA 1
ATOM 1682 C C . LYS A 1 203 ? -14.712 -4.469 9.915 1.00 88.56 203 LYS A C 1
ATOM 1684 O O . LYS A 1 203 ? -15.877 -4.072 9.951 1.00 88.56 203 LYS A O 1
ATOM 1689 N N . PHE A 1 204 ? -13.954 -4.379 8.825 1.00 91.38 204 PHE A N 1
ATOM 1690 C CA . PHE A 1 204 ? -14.425 -3.782 7.574 1.00 91.38 204 PHE A CA 1
ATOM 1691 C C . PHE A 1 204 ? -15.034 -4.792 6.595 1.00 91.38 204 PHE A C 1
ATOM 1693 O O . PHE A 1 204 ? -15.435 -4.407 5.497 1.00 91.38 204 PHE A O 1
ATOM 1700 N N . GLY A 1 205 ? -15.175 -6.059 6.997 1.00 91.00 205 GLY A N 1
ATOM 1701 C CA . GLY A 1 205 ? -15.884 -7.071 6.221 1.00 91.00 205 GLY A CA 1
ATOM 1702 C C . GLY A 1 205 ? -15.209 -7.377 4.888 1.00 91.00 205 GLY A C 1
ATOM 1703 O O . GLY A 1 205 ? -15.892 -7.555 3.878 1.00 91.00 205 GLY A O 1
ATOM 1704 N N . THR A 1 206 ? -13.878 -7.422 4.874 1.00 93.56 206 THR A N 1
ATOM 1705 C CA . THR A 1 206 ? -13.140 -7.808 3.672 1.00 93.56 206 THR A CA 1
ATOM 1706 C C . THR A 1 206 ? -13.410 -9.267 3.309 1.00 93.56 206 THR A C 1
ATOM 1708 O O . THR A 1 206 ? -13.981 -10.033 4.091 1.00 93.56 206 THR A O 1
ATOM 1711 N N . LYS A 1 207 ? -13.005 -9.709 2.111 1.00 92.62 207 LYS A N 1
ATOM 1712 C CA . LYS A 1 207 ? -13.194 -11.121 1.722 1.00 92.62 207 LYS A CA 1
ATOM 1713 C C . LYS A 1 207 ? -12.493 -12.073 2.689 1.00 92.62 207 LYS A C 1
ATOM 1715 O O . LYS A 1 207 ? -13.044 -13.128 3.008 1.00 92.62 207 LYS A O 1
ATOM 1720 N N . TRP A 1 208 ? -11.288 -11.713 3.119 1.00 91.06 208 TRP A N 1
ATOM 1721 C CA . TRP A 1 208 ? -10.534 -12.474 4.105 1.00 91.06 208 TRP A CA 1
ATOM 1722 C C . TRP A 1 208 ? -11.187 -12.356 5.486 1.00 91.06 208 TRP A C 1
ATOM 1724 O O . TRP A 1 208 ? -11.450 -13.389 6.101 1.00 91.06 208 TRP A O 1
ATOM 1734 N N . GLY A 1 209 ? -11.585 -11.152 5.906 1.00 88.69 209 GLY A N 1
ATOM 1735 C CA . GLY A 1 209 ? -12.256 -10.926 7.186 1.00 88.69 209 GLY A CA 1
ATOM 1736 C C . GLY A 1 209 ? -13.537 -11.746 7.335 1.00 88.69 209 GLY A C 1
ATOM 1737 O O . GLY A 1 209 ? -13.708 -12.463 8.314 1.00 88.69 209 GLY A O 1
ATOM 1738 N N . ILE A 1 210 ? -14.406 -11.753 6.318 1.00 90.56 210 ILE A N 1
ATOM 1739 C CA . ILE A 1 210 ? -15.640 -12.560 6.303 1.00 90.56 210 ILE A CA 1
ATOM 1740 C C . ILE A 1 210 ? -15.337 -14.057 6.445 1.00 90.56 210 ILE A C 1
ATOM 1742 O O . ILE A 1 210 ? -16.080 -14.778 7.113 1.00 90.56 210 ILE A O 1
ATOM 1746 N N . LYS A 1 211 ? -14.259 -14.539 5.816 1.00 89.50 211 LYS A N 1
ATOM 1747 C CA . LYS A 1 211 ? -13.870 -15.952 5.864 1.00 89.50 211 LYS A CA 1
ATOM 1748 C C . LYS A 1 211 ? -13.392 -16.367 7.260 1.00 89.50 211 LYS A C 1
ATOM 1750 O O . LYS A 1 211 ? -13.677 -17.492 7.664 1.00 89.50 211 LYS A O 1
ATOM 1755 N N . HIS A 1 212 ? -12.706 -15.481 7.979 1.00 83.50 212 HIS A N 1
ATOM 1756 C CA . HIS A 1 212 ? -12.065 -15.800 9.260 1.00 83.50 212 HIS A CA 1
ATOM 1757 C C . HIS A 1 212 ? -12.851 -15.328 10.492 1.00 83.50 212 HIS A C 1
ATOM 1759 O O . HIS A 1 212 ? -12.600 -15.836 11.580 1.00 83.50 212 HIS A O 1
ATOM 1765 N N . ASN A 1 213 ? -13.886 -14.495 10.322 1.00 74.38 213 ASN A N 1
ATOM 1766 C CA . ASN A 1 213 ? -14.806 -14.059 11.387 1.00 74.38 213 ASN A CA 1
ATOM 1767 C C . ASN A 1 213 ? -15.587 -15.215 12.063 1.00 74.38 213 ASN A C 1
ATOM 1769 O O . ASN A 1 213 ? -16.170 -15.037 13.125 1.00 74.38 213 ASN A O 1
ATOM 1773 N N . ASN A 1 214 ? -15.611 -16.410 11.457 1.00 52.28 214 ASN A N 1
ATOM 1774 C CA . ASN A 1 214 ? -16.247 -17.611 12.020 1.00 52.28 214 ASN A CA 1
ATOM 1775 C C . ASN A 1 214 ? -15.265 -18.557 12.729 1.00 52.28 214 ASN A C 1
ATOM 1777 O O . ASN A 1 214 ? -15.661 -19.660 13.109 1.00 52.28 214 ASN A O 1
ATOM 1781 N N . THR A 1 215 ? -14.000 -18.167 12.882 1.00 40.12 215 THR A N 1
ATOM 1782 C CA . THR A 1 215 ? -13.023 -18.951 13.642 1.00 40.12 215 THR A CA 1
ATOM 1783 C C . THR A 1 215 ? -13.060 -18.442 15.081 1.00 40.12 215 THR A C 1
ATOM 1785 O O . THR A 1 215 ? -12.662 -17.301 15.310 1.00 40.12 215 THR A O 1
ATOM 1788 N N . PRO A 1 216 ? -13.571 -19.218 16.053 1.00 31.92 216 PRO A N 1
ATOM 1789 C CA . PRO A 1 216 ? -13.364 -18.872 17.447 1.00 31.92 216 PRO A CA 1
ATOM 1790 C C . PRO A 1 216 ? -11.857 -18.958 17.705 1.00 31.92 216 PRO A C 1
ATOM 1792 O O . PRO A 1 216 ? -11.268 -20.019 17.486 1.00 31.92 216 PRO A O 1
ATOM 1795 N N . ILE A 1 217 ? -11.256 -17.833 18.094 1.00 35.19 217 ILE A N 1
ATOM 1796 C CA . ILE A 1 217 ? -9.930 -17.790 18.722 1.00 35.19 217 ILE A CA 1
ATOM 1797 C C . ILE A 1 217 ? -10.123 -18.138 20.196 1.00 35.19 217 ILE A C 1
ATOM 1799 O O . ILE A 1 217 ? -11.017 -17.515 20.816 1.00 35.19 217 ILE A O 1
#